Protein AF-A0A0T0MDJ0-F1 (afdb_monomer)

pLDDT: mean 85.37, std 17.69, range [29.95, 98.69]

Structure (mmCIF, N/CA/C/O backbone):
data_AF-A0A0T0MDJ0-F1
#
_entry.id   AF-A0A0T0MDJ0-F1
#
loop_
_atom_site.group_PDB
_atom_site.id
_atom_site.type_symbol
_atom_site.label_atom_id
_atom_site.label_alt_id
_atom_site.label_comp_id
_atom_site.label_asym_id
_atom_site.label_entity_id
_atom_site.label_seq_id
_atom_site.pdbx_PDB_ins_code
_atom_site.Cartn_x
_atom_site.Cartn_y
_atom_site.Cartn_z
_atom_site.occupancy
_atom_site.B_iso_or_equiv
_atom_site.auth_seq_id
_atom_site.auth_comp_id
_atom_site.auth_asym_id
_atom_site.auth_atom_id
_atom_site.pdbx_PDB_model_num
ATOM 1 N N . MET A 1 1 ? 3.698 -33.350 -19.350 1.00 35.22 1 MET A N 1
ATOM 2 C CA . MET A 1 1 ? 3.951 -33.107 -20.786 1.00 35.22 1 MET A CA 1
ATOM 3 C C . MET A 1 1 ? 4.142 -31.601 -20.923 1.00 35.22 1 MET A C 1
ATOM 5 O O . MET A 1 1 ? 3.161 -30.881 -20.835 1.00 35.22 1 MET A O 1
ATOM 9 N N . ARG A 1 2 ? 5.393 -31.116 -20.910 1.00 30.22 2 ARG A N 1
ATOM 10 C CA . ARG A 1 2 ? 5.702 -29.673 -20.907 1.00 30.22 2 ARG A CA 1
ATOM 11 C C . ARG A 1 2 ? 5.535 -29.145 -22.332 1.00 30.22 2 ARG A C 1
ATOM 13 O O . ARG A 1 2 ? 6.266 -29.575 -23.219 1.00 30.22 2 ARG A O 1
ATOM 20 N N . VAL A 1 3 ? 4.537 -28.294 -22.540 1.00 31.66 3 VAL A N 1
ATOM 21 C CA . VAL A 1 3 ? 4.346 -27.546 -23.786 1.00 31.66 3 VAL A CA 1
ATOM 22 C C . VAL A 1 3 ? 5.424 -26.461 -23.819 1.00 31.66 3 VAL A C 1
ATOM 24 O O . VAL A 1 3 ? 5.621 -25.766 -22.825 1.00 31.66 3 VAL A O 1
ATOM 27 N N . ALA A 1 4 ? 6.186 -26.389 -24.909 1.00 29.95 4 ALA A N 1
ATOM 28 C CA . ALA A 1 4 ? 7.188 -25.347 -25.108 1.00 29.95 4 ALA A CA 1
ATOM 29 C C . ALA A 1 4 ? 6.501 -23.971 -25.213 1.00 29.95 4 ALA A C 1
ATOM 31 O O . ALA A 1 4 ? 5.403 -23.907 -25.770 1.00 29.95 4 ALA A O 1
ATOM 32 N N . PRO A 1 5 ? 7.111 -22.886 -24.704 1.00 38.97 5 PRO A N 1
ATOM 33 C CA . PRO A 1 5 ? 6.543 -21.553 -24.841 1.00 38.97 5 PRO A CA 1
ATOM 34 C C . PRO A 1 5 ? 6.538 -21.168 -26.323 1.00 38.97 5 PRO A C 1
ATOM 36 O O . PRO A 1 5 ? 7.578 -21.150 -26.977 1.00 38.97 5 PRO A O 1
ATOM 39 N N . THR A 1 6 ? 5.348 -20.922 -26.860 1.00 38.75 6 THR A N 1
ATOM 40 C CA . THR A 1 6 ? 5.155 -20.293 -28.164 1.00 38.75 6 THR A CA 1
ATOM 41 C C . THR A 1 6 ? 5.465 -18.810 -28.029 1.00 38.75 6 THR A C 1
ATOM 43 O O . THR A 1 6 ? 4.901 -18.159 -27.149 1.00 38.75 6 THR A O 1
ATOM 46 N N . ASP A 1 7 ? 6.349 -18.296 -28.885 1.00 31.06 7 ASP A N 1
ATOM 47 C CA . ASP A 1 7 ? 6.595 -16.864 -29.047 1.00 31.06 7 ASP A CA 1
ATOM 48 C C . ASP A 1 7 ? 5.257 -16.149 -29.272 1.00 31.06 7 ASP A C 1
ATOM 50 O O . ASP A 1 7 ? 4.564 -16.383 -30.264 1.00 31.06 7 ASP A O 1
ATOM 54 N N . VAL A 1 8 ? 4.853 -15.332 -28.299 1.00 40.69 8 VAL A N 1
ATOM 55 C CA . VAL A 1 8 ? 3.670 -14.481 -28.412 1.00 40.69 8 VAL A CA 1
ATOM 56 C C . VAL A 1 8 ? 4.127 -13.193 -29.082 1.00 40.69 8 VAL A C 1
ATOM 58 O O . VAL A 1 8 ? 4.757 -12.345 -28.447 1.00 40.69 8 VAL A O 1
ATOM 61 N N . ASP A 1 9 ? 3.824 -13.065 -30.372 1.00 36.75 9 ASP A N 1
ATOM 62 C CA . ASP A 1 9 ? 3.899 -11.799 -31.096 1.00 36.75 9 ASP A CA 1
ATOM 63 C C . ASP A 1 9 ? 2.944 -10.802 -30.424 1.00 36.75 9 ASP A C 1
ATOM 65 O O . ASP A 1 9 ? 1.720 -10.915 -30.520 1.00 36.75 9 ASP A O 1
ATOM 69 N N . ALA A 1 10 ? 3.500 -9.826 -29.706 1.00 42.09 10 ALA A N 1
ATOM 70 C CA . ALA A 1 10 ? 2.725 -8.697 -29.213 1.00 42.09 10 ALA A CA 1
ATOM 71 C C . ALA A 1 10 ? 2.175 -7.907 -30.422 1.00 42.09 10 ALA A C 1
ATOM 73 O O . ALA A 1 10 ? 2.946 -7.602 -31.338 1.00 42.09 10 ALA A O 1
ATOM 74 N N . PRO A 1 11 ? 0.874 -7.562 -30.465 1.00 39.44 11 PRO A N 1
ATOM 75 C CA . PRO A 1 11 ? 0.317 -6.788 -31.566 1.00 39.44 11 PRO A CA 1
ATOM 76 C C . PRO A 1 11 ? 0.983 -5.410 -31.626 1.00 39.44 11 PRO A C 1
ATOM 78 O O . PRO A 1 11 ? 0.909 -4.616 -30.690 1.00 39.44 11 PRO A O 1
ATOM 81 N N . GLY A 1 12 ? 1.664 -5.161 -32.745 1.00 35.03 12 GLY A N 1
ATOM 82 C CA . GLY A 1 12 ? 2.399 -3.935 -33.007 1.00 35.03 12 GLY A CA 1
ATOM 83 C C . GLY A 1 12 ? 1.483 -2.719 -33.098 1.00 35.03 12 GLY A C 1
ATOM 84 O O . GLY A 1 12 ? 0.617 -2.632 -33.968 1.00 35.03 12 GLY A O 1
ATOM 85 N N . ILE A 1 13 ? 1.744 -1.749 -32.231 1.00 48.12 13 ILE A N 1
ATOM 86 C CA . ILE A 1 13 ? 1.494 -0.339 -32.506 1.00 48.12 13 ILE A CA 1
ATOM 87 C C . ILE A 1 13 ? 2.813 0.196 -33.093 1.00 48.12 13 ILE A C 1
ATOM 89 O O . ILE A 1 13 ? 3.882 -0.154 -32.603 1.00 48.12 13 ILE A O 1
ATOM 93 N N . ILE A 1 14 ? 2.724 1.049 -34.120 1.00 42.50 14 ILE A N 1
ATOM 94 C CA . ILE A 1 14 ? 3.793 1.836 -34.781 1.00 42.50 14 ILE A CA 1
ATOM 95 C C . ILE A 1 14 ? 4.231 1.326 -36.172 1.00 42.50 14 ILE A C 1
ATOM 97 O O . ILE A 1 14 ? 4.622 0.182 -36.393 1.00 42.50 14 ILE A O 1
ATOM 101 N N . GLY A 1 15 ? 4.130 2.252 -37.134 1.00 40.50 15 GLY A N 1
ATOM 102 C CA . GLY A 1 15 ? 4.397 2.081 -38.556 1.00 40.50 15 GLY A CA 1
ATOM 103 C C . GLY A 1 15 ? 5.878 1.990 -38.929 1.00 40.50 15 GLY A C 1
ATOM 104 O O . GLY A 1 15 ? 6.766 2.533 -38.278 1.00 40.50 15 GLY A O 1
ATOM 105 N N . SER A 1 16 ? 6.111 1.294 -40.040 1.00 40.31 16 SER A N 1
ATOM 106 C CA . SER A 1 16 ? 7.419 1.006 -40.620 1.00 40.31 16 SER A CA 1
ATOM 107 C C . SER A 1 16 ? 8.023 2.228 -41.325 1.00 40.31 16 SER A C 1
ATOM 109 O O . SER A 1 16 ? 7.450 2.745 -42.283 1.00 40.31 16 SER A O 1
ATOM 111 N N . MET A 1 17 ? 9.221 2.640 -40.900 1.00 41.81 17 MET A N 1
ATOM 112 C CA . MET A 1 17 ? 10.141 3.446 -41.705 1.00 41.81 17 MET A CA 1
ATOM 113 C C . MET A 1 17 ? 11.509 2.763 -41.750 1.00 41.81 17 MET A C 1
ATOM 115 O O . MET A 1 17 ? 12.235 2.708 -40.763 1.00 41.81 17 MET A O 1
ATOM 119 N N . THR A 1 18 ? 11.860 2.219 -42.915 1.00 46.31 18 THR A N 1
ATOM 120 C CA . THR A 1 18 ? 13.164 1.610 -43.194 1.00 46.31 18 THR A CA 1
ATOM 121 C C . THR A 1 18 ? 14.125 2.646 -43.775 1.00 46.31 18 THR A C 1
ATOM 123 O O . THR A 1 18 ? 13.993 3.032 -44.937 1.00 46.31 18 THR A O 1
ATOM 126 N N . GLY A 1 19 ? 15.120 3.051 -42.989 1.00 43.59 19 GLY A N 1
ATOM 127 C CA . GLY A 1 19 ? 16.292 3.804 -43.436 1.00 43.59 19 GLY A CA 1
ATOM 128 C C . GLY A 1 19 ? 17.495 3.433 -42.572 1.00 43.59 19 GLY A C 1
ATOM 129 O O . GLY A 1 19 ? 17.616 3.906 -41.450 1.00 43.59 19 GLY A O 1
ATOM 130 N N . ALA A 1 20 ? 18.351 2.539 -43.071 1.00 47.66 20 ALA A N 1
ATOM 131 C CA . ALA A 1 20 ? 19.518 2.039 -42.351 1.00 47.66 20 ALA A CA 1
ATOM 132 C C . ALA A 1 20 ? 20.696 3.021 -42.462 1.00 47.66 20 ALA A C 1
ATOM 134 O O . ALA A 1 20 ? 21.397 3.061 -43.473 1.00 47.66 20 ALA A O 1
ATOM 135 N N . ALA A 1 21 ? 20.923 3.777 -41.392 1.00 44.56 21 ALA A N 1
ATOM 136 C CA . ALA A 1 21 ? 22.254 4.195 -40.984 1.00 44.56 21 ALA A CA 1
ATOM 137 C C . ALA A 1 21 ? 22.573 3.417 -39.702 1.00 44.56 21 ALA A C 1
ATOM 139 O O . ALA A 1 21 ? 21.742 3.377 -38.798 1.00 44.56 21 ALA A O 1
ATOM 140 N N . GLU A 1 22 ? 23.744 2.779 -39.632 1.00 49.12 22 GLU A N 1
ATOM 141 C CA . GLU A 1 22 ? 24.284 2.187 -38.402 1.00 49.12 22 GLU A CA 1
ATOM 142 C C . GLU A 1 22 ? 24.638 3.319 -37.423 1.00 49.12 22 GLU A C 1
ATOM 144 O O . GLU A 1 22 ? 25.806 3.617 -37.172 1.00 49.12 22 GLU A O 1
ATOM 149 N N . SER A 1 23 ? 23.627 4.011 -36.894 1.00 52.31 23 SER A N 1
ATOM 150 C CA . SER A 1 23 ? 23.801 4.751 -35.657 1.00 52.31 23 SER A CA 1
ATOM 151 C C . SER A 1 23 ? 24.030 3.708 -34.572 1.00 52.31 23 SER A C 1
ATOM 153 O O . SER A 1 23 ? 23.318 2.706 -34.472 1.00 52.31 23 SER A O 1
ATOM 155 N N . SER A 1 24 ? 25.078 3.895 -33.777 1.00 53.84 24 SER A N 1
ATOM 156 C CA . SER A 1 24 ? 25.234 3.173 -32.525 1.00 53.84 24 SER A CA 1
ATOM 157 C C . SER A 1 24 ? 24.057 3.561 -31.636 1.00 53.84 24 SER A C 1
ATOM 159 O O . SER A 1 24 ? 24.161 4.526 -30.889 1.00 53.84 24 SER A O 1
ATOM 161 N N . SER A 1 25 ? 22.919 2.882 -31.782 1.00 56.84 25 SER A N 1
ATOM 162 C CA . SER A 1 25 ? 21.702 3.206 -31.050 1.00 56.84 25 SER A CA 1
ATOM 163 C C . SER A 1 25 ? 21.998 3.032 -29.564 1.00 56.84 25 SER A C 1
ATOM 165 O O . SER A 1 25 ? 22.145 1.907 -29.070 1.00 56.84 25 SER A O 1
ATOM 167 N N . THR A 1 26 ? 22.175 4.147 -28.876 1.00 69.25 26 THR A N 1
ATOM 168 C CA . THR A 1 26 ? 22.188 4.215 -27.426 1.00 69.25 26 THR A CA 1
ATOM 169 C C . THR A 1 26 ? 20.777 3.903 -26.953 1.00 69.25 26 THR A C 1
ATOM 171 O O . THR A 1 26 ? 19.783 4.395 -27.481 1.00 69.25 26 THR A O 1
ATOM 174 N N . GLY A 1 27 ? 20.675 2.946 -26.042 1.00 70.69 27 GLY A N 1
ATOM 175 C CA . GLY A 1 27 ? 19.390 2.420 -25.620 1.00 70.69 27 GLY A CA 1
ATOM 176 C C . GLY A 1 27 ? 19.528 1.144 -24.808 1.00 70.69 27 GLY A C 1
ATOM 177 O O . GLY A 1 27 ? 20.577 0.490 -24.783 1.00 70.69 27 GLY A O 1
ATOM 178 N N . TRP A 1 28 ? 18.443 0.793 -24.138 1.00 72.94 28 TRP A N 1
ATOM 179 C CA . TRP A 1 28 ? 18.325 -0.364 -23.268 1.00 72.94 28 TRP A CA 1
ATOM 180 C C . TRP A 1 28 ? 18.140 -1.631 -24.100 1.00 72.94 28 TRP A C 1
ATOM 182 O O . TRP A 1 28 ? 17.219 -1.737 -24.910 1.00 72.94 28 TRP A O 1
ATOM 192 N N . ARG A 1 29 ? 19.028 -2.613 -23.928 1.00 74.38 29 ARG A N 1
ATOM 193 C CA . ARG A 1 29 ? 18.971 -3.867 -24.689 1.00 74.38 29 ARG A CA 1
ATOM 194 C C . ARG A 1 29 ? 18.039 -4.879 -24.028 1.00 74.38 29 ARG A C 1
ATOM 196 O O . ARG A 1 29 ? 18.276 -5.282 -22.894 1.00 74.38 29 ARG A O 1
ATOM 203 N N . ARG A 1 30 ? 17.063 -5.377 -24.791 1.00 73.62 30 ARG A N 1
ATOM 204 C CA . ARG A 1 30 ? 16.242 -6.557 -24.484 1.00 73.62 30 ARG A CA 1
ATOM 205 C C . ARG A 1 30 ? 16.504 -7.628 -25.539 1.00 73.62 30 ARG A C 1
ATOM 207 O O . ARG A 1 30 ? 15.923 -7.602 -26.624 1.00 73.62 30 ARG A O 1
ATOM 214 N N . GLY A 1 31 ? 17.404 -8.562 -25.236 1.00 81.94 31 GLY A N 1
ATOM 215 C CA . GLY A 1 31 ? 17.872 -9.536 -26.223 1.00 81.94 31 GLY A CA 1
ATOM 216 C C . GLY A 1 31 ? 18.524 -8.830 -27.417 1.00 81.94 31 GLY A C 1
ATOM 217 O O . GLY A 1 31 ? 19.528 -8.136 -27.256 1.00 81.94 31 GLY A O 1
ATOM 218 N N . SER A 1 32 ? 17.947 -8.991 -28.609 1.00 83.75 32 SER A N 1
ATOM 219 C CA . SER A 1 32 ? 18.399 -8.325 -29.839 1.00 83.75 32 SER A CA 1
ATOM 220 C C . SER A 1 32 ? 17.807 -6.928 -30.060 1.00 83.75 32 SER A C 1
ATOM 222 O O . SER A 1 32 ? 18.291 -6.209 -30.931 1.00 83.75 32 SER A O 1
ATOM 224 N N . VAL A 1 33 ? 16.779 -6.533 -29.303 1.00 82.38 33 VAL A N 1
ATOM 225 C CA . VAL A 1 33 ? 16.082 -5.249 -29.471 1.00 82.38 33 VAL A CA 1
ATOM 226 C C . VAL A 1 33 ? 16.756 -4.179 -28.615 1.00 82.38 33 VAL A C 1
ATOM 228 O O . VAL A 1 33 ? 17.070 -4.424 -27.450 1.00 82.38 33 VAL A O 1
ATOM 231 N N . VAL A 1 34 ? 16.977 -2.994 -29.183 1.00 82.44 34 VAL A N 1
ATOM 232 C CA . VAL A 1 34 ? 17.440 -1.805 -28.456 1.00 82.44 34 VAL A CA 1
ATOM 233 C C . VAL A 1 34 ? 16.253 -0.865 -28.290 1.00 82.44 34 VAL A C 1
ATOM 235 O O . VAL A 1 34 ? 15.644 -0.474 -29.281 1.00 82.44 34 VAL A O 1
ATOM 238 N N . THR A 1 35 ? 15.928 -0.525 -27.048 1.00 81.88 35 THR A N 1
ATOM 239 C CA . THR A 1 35 ? 14.853 0.405 -26.700 1.00 81.88 35 THR A CA 1
ATOM 240 C C . THR A 1 35 ? 15.452 1.784 -26.440 1.00 81.88 35 THR A C 1
ATOM 242 O O . THR A 1 35 ? 16.376 1.877 -25.626 1.00 81.88 35 THR A O 1
ATOM 245 N N . PRO A 1 36 ? 14.974 2.843 -27.107 1.00 84.00 36 PRO A N 1
ATOM 246 C CA . PRO A 1 36 ? 15.367 4.216 -26.811 1.00 84.00 36 PRO A CA 1
ATOM 247 C C . PRO A 1 36 ? 15.208 4.568 -25.325 1.00 84.00 36 PRO A C 1
ATOM 249 O O . PRO A 1 36 ? 14.382 3.993 -24.616 1.00 84.00 36 PRO A O 1
ATOM 252 N N . ILE A 1 37 ? 16.032 5.486 -24.826 1.00 80.00 37 ILE A N 1
ATOM 253 C CA . ILE A 1 37 ? 16.059 5.816 -23.393 1.00 80.00 37 ILE A CA 1
ATOM 254 C C . ILE A 1 37 ? 14.810 6.591 -22.962 1.00 80.00 37 ILE A C 1
ATOM 256 O O . ILE A 1 37 ? 14.318 6.381 -21.857 1.00 80.00 37 ILE A O 1
ATOM 260 N N . ASP A 1 38 ? 14.261 7.414 -23.849 1.00 83.94 38 ASP A N 1
ATOM 261 C CA . ASP A 1 38 ? 12.975 8.097 -23.684 1.00 83.94 38 ASP A CA 1
ATOM 262 C C . ASP A 1 38 ? 11.778 7.129 -23.629 1.00 83.94 38 ASP A C 1
ATOM 264 O O . ASP A 1 38 ? 10.705 7.509 -23.177 1.00 83.94 38 ASP A O 1
ATOM 268 N N . GLN A 1 39 ? 11.967 5.860 -24.009 1.00 90.12 39 GLN A N 1
ATOM 269 C CA . GLN A 1 39 ? 10.969 4.788 -23.894 1.00 90.12 39 GLN A CA 1
ATOM 270 C C . GLN A 1 39 ? 11.208 3.874 -22.678 1.00 90.12 39 GLN A C 1
ATOM 272 O O . GLN A 1 39 ? 10.626 2.791 -22.585 1.00 90.12 39 GLN A O 1
ATOM 277 N N . LEU A 1 40 ? 12.073 4.266 -21.731 1.00 89.62 40 LEU A N 1
ATOM 278 C CA . LEU A 1 40 ? 12.392 3.442 -20.559 1.00 89.62 40 LEU A CA 1
ATOM 279 C C . LEU A 1 40 ? 11.157 3.149 -19.692 1.00 89.62 40 LEU A C 1
ATOM 281 O O . LEU A 1 40 ? 10.981 2.006 -19.273 1.00 89.62 40 LEU A O 1
ATOM 285 N N . ALA A 1 41 ? 10.303 4.143 -19.441 1.00 93.94 41 ALA A N 1
ATOM 286 C CA . ALA A 1 41 ? 9.093 3.956 -18.639 1.00 93.94 41 ALA A CA 1
ATOM 287 C C . ALA A 1 41 ? 8.140 2.935 -19.285 1.00 93.94 41 ALA A C 1
ATOM 289 O O . ALA A 1 41 ? 7.767 1.950 -18.649 1.00 93.94 41 ALA A O 1
ATOM 290 N N . GLU A 1 42 ? 7.840 3.096 -20.580 1.00 94.44 42 GLU A N 1
ATOM 291 C CA . GLU A 1 42 ? 7.008 2.162 -21.352 1.00 94.44 42 GLU A CA 1
ATOM 292 C C . GLU A 1 42 ? 7.603 0.745 -21.357 1.00 94.44 42 GLU A C 1
ATOM 294 O O . GLU A 1 42 ? 6.896 -0.249 -21.170 1.00 94.44 42 GLU A O 1
ATOM 299 N N . HIS A 1 43 ? 8.924 0.640 -21.506 1.00 92.75 43 HIS A N 1
ATOM 300 C CA . HIS A 1 43 ? 9.630 -0.632 -21.442 1.00 92.75 43 HIS A CA 1
ATOM 301 C C . HIS A 1 43 ? 9.466 -1.327 -20.088 1.00 92.75 43 HIS A C 1
ATOM 303 O O . HIS A 1 43 ? 9.109 -2.507 -20.042 1.00 92.75 43 HIS A O 1
ATOM 309 N N . LEU A 1 44 ? 9.732 -0.611 -18.992 1.00 95.12 44 LEU A N 1
ATOM 310 C CA . LEU A 1 44 ? 9.595 -1.132 -17.633 1.00 95.12 44 LEU A CA 1
ATOM 311 C C . LEU A 1 44 ? 8.149 -1.545 -17.354 1.00 95.12 44 LEU A C 1
ATOM 313 O O . LEU A 1 44 ? 7.923 -2.628 -16.814 1.00 95.12 44 LEU A O 1
ATOM 317 N N . LEU A 1 45 ? 7.176 -0.751 -17.803 1.00 97.38 45 LEU A N 1
ATOM 318 C CA . LEU A 1 45 ? 5.758 -1.067 -17.669 1.00 97.38 45 LEU A CA 1
ATOM 319 C C . LEU A 1 45 ? 5.388 -2.345 -18.436 1.00 97.38 45 LEU A C 1
ATOM 321 O O . LEU A 1 45 ? 4.707 -3.214 -17.890 1.00 97.38 45 LEU A O 1
ATOM 325 N N . ALA A 1 46 ? 5.882 -2.517 -19.665 1.00 95.94 46 ALA A N 1
ATOM 326 C CA . ALA A 1 46 ? 5.653 -3.725 -20.459 1.00 95.94 46 ALA A CA 1
ATOM 327 C C . ALA A 1 46 ? 6.270 -4.980 -19.811 1.00 95.94 46 ALA A C 1
ATOM 329 O O . ALA A 1 46 ? 5.663 -6.056 -19.829 1.00 95.94 46 ALA A O 1
ATOM 330 N N . VAL A 1 47 ? 7.460 -4.859 -19.213 1.00 96.44 47 VAL A N 1
ATOM 331 C CA . VAL A 1 47 ? 8.091 -5.948 -18.446 1.00 96.44 47 VAL A CA 1
ATOM 332 C C . VAL A 1 47 ? 7.289 -6.241 -17.175 1.00 96.44 47 VAL A C 1
ATOM 334 O O . VAL A 1 47 ? 6.981 -7.403 -16.903 1.00 96.44 47 VAL A O 1
ATOM 337 N N . GLY A 1 48 ? 6.875 -5.212 -16.435 1.00 98.06 48 GLY A N 1
ATOM 338 C CA . GLY A 1 48 ? 6.016 -5.346 -15.258 1.00 98.06 48 GLY A CA 1
ATOM 339 C C . GLY A 1 48 ? 4.699 -6.052 -15.576 1.00 98.06 48 GLY A C 1
ATOM 340 O O . GLY A 1 48 ? 4.331 -7.000 -14.889 1.00 98.06 48 GLY A O 1
ATOM 341 N N . SER A 1 49 ? 4.054 -5.676 -16.681 1.00 98.44 49 SER A N 1
ATOM 342 C CA . SER A 1 49 ? 2.850 -6.314 -17.222 1.00 98.44 49 SER A CA 1
ATOM 343 C C . SER A 1 49 ? 3.053 -7.808 -17.492 1.00 98.44 49 SER A C 1
ATOM 345 O O . SER A 1 49 ? 2.251 -8.636 -17.055 1.00 98.44 49 SER A O 1
ATOM 347 N N . HIS A 1 50 ? 4.164 -8.189 -18.129 1.00 97.88 50 HIS A N 1
ATOM 348 C CA . HIS A 1 50 ? 4.504 -9.596 -18.344 1.00 97.88 50 HIS A CA 1
ATOM 349 C C . HIS A 1 50 ? 4.618 -10.379 -17.025 1.00 97.88 50 HIS A C 1
ATOM 351 O O . HIS A 1 50 ? 4.011 -11.444 -16.886 1.00 97.88 50 HIS A O 1
ATOM 357 N N . HIS A 1 51 ? 5.357 -9.849 -16.046 1.00 98.69 51 HIS A N 1
ATOM 358 C CA . HIS A 1 51 ? 5.504 -10.488 -14.739 1.00 98.69 51 HIS A CA 1
ATOM 359 C C . HIS A 1 51 ? 4.166 -10.591 -13.994 1.00 98.69 51 HIS A C 1
ATOM 361 O O . HIS A 1 51 ? 3.846 -11.652 -13.458 1.00 98.69 51 HIS A O 1
ATOM 367 N N . ALA A 1 52 ? 3.363 -9.527 -14.012 1.00 98.62 52 ALA A N 1
ATOM 368 C CA . ALA A 1 52 ? 2.090 -9.467 -13.308 1.00 98.62 52 ALA A CA 1
ATOM 369 C C . ALA A 1 52 ? 1.104 -10.520 -13.834 1.00 98.62 52 ALA A C 1
ATOM 371 O O . ALA A 1 52 ? 0.485 -11.236 -13.047 1.00 98.62 52 ALA A O 1
ATOM 372 N N . ARG A 1 53 ? 1.006 -10.673 -15.162 1.00 98.62 53 ARG A N 1
ATOM 373 C CA . ARG A 1 53 ? 0.140 -11.682 -15.793 1.00 98.62 53 ARG A CA 1
ATOM 374 C C . ARG A 1 53 ? 0.551 -13.109 -15.443 1.00 98.62 53 ARG A C 1
ATOM 376 O O . ARG A 1 53 ? -0.309 -13.927 -15.137 1.00 98.62 53 ARG A O 1
ATOM 383 N N . ILE A 1 54 ? 1.854 -13.403 -15.436 1.00 98.62 54 ILE A N 1
ATOM 384 C CA . ILE A 1 54 ? 2.352 -14.722 -15.014 1.00 98.62 54 ILE A CA 1
ATOM 385 C C . ILE A 1 54 ? 1.970 -14.994 -13.558 1.00 98.62 54 ILE A C 1
ATOM 387 O O . ILE A 1 54 ? 1.424 -16.053 -13.263 1.00 98.62 54 ILE A O 1
ATOM 391 N N . ALA A 1 55 ? 2.196 -14.030 -12.662 1.00 98.50 55 ALA A N 1
ATOM 392 C CA . ALA A 1 55 ? 1.849 -14.180 -11.254 1.00 98.50 55 ALA A CA 1
ATOM 393 C C . ALA A 1 55 ? 0.345 -14.437 -11.046 1.00 98.50 55 ALA A C 1
ATOM 395 O O . ALA A 1 55 ? -0.015 -15.328 -10.281 1.00 98.50 55 ALA A O 1
ATOM 396 N N . VAL A 1 56 ? -0.527 -13.705 -11.750 1.00 98.38 56 VAL A N 1
ATOM 397 C CA . VAL A 1 56 ? -1.989 -13.895 -11.698 1.00 98.38 56 VAL A CA 1
ATOM 398 C C . VAL A 1 56 ? -2.394 -15.290 -12.172 1.00 98.38 56 VAL A C 1
ATOM 400 O O . VAL A 1 56 ? -3.091 -16.000 -11.445 1.00 98.38 56 VAL A O 1
ATOM 403 N N . ARG A 1 57 ? -1.915 -15.702 -13.348 1.00 98.12 57 ARG A N 1
ATOM 404 C CA . ARG A 1 57 ? -2.242 -16.997 -13.955 1.00 98.12 57 ARG A CA 1
ATOM 405 C C . ARG A 1 57 ? -1.797 -18.177 -13.089 1.00 98.12 57 ARG A C 1
ATOM 407 O O . ARG A 1 57 ? -2.530 -19.153 -12.929 1.00 98.12 57 ARG A O 1
ATOM 414 N N . ASP A 1 58 ? -0.595 -18.084 -12.524 1.00 98.19 58 ASP A N 1
ATOM 415 C CA . ASP A 1 58 ? 0.091 -19.230 -11.928 1.00 98.19 58 ASP A CA 1
ATOM 416 C C . ASP A 1 58 ? -0.123 -19.339 -10.401 1.00 98.19 58 ASP A C 1
ATOM 418 O O . ASP A 1 58 ? 0.081 -20.409 -9.825 1.00 98.19 58 ASP A O 1
ATOM 422 N N . ALA A 1 59 ? -0.636 -18.295 -9.734 1.00 96.69 59 ALA A N 1
ATOM 423 C CA . ALA A 1 59 ? -0.865 -18.289 -8.281 1.00 96.69 59 ALA A CA 1
ATOM 424 C C . ALA A 1 59 ? -1.849 -19.358 -7.776 1.00 96.69 59 ALA A C 1
ATOM 426 O O . ALA A 1 59 ? -1.753 -19.798 -6.630 1.00 96.69 59 ALA A O 1
ATOM 427 N N . GLY A 1 60 ? -2.808 -19.772 -8.609 1.00 94.44 60 GLY A N 1
ATOM 428 C CA . GLY A 1 60 ? -3.797 -20.801 -8.270 1.00 94.44 60 GLY A CA 1
ATOM 429 C C . GLY A 1 60 ? -3.352 -22.235 -8.569 1.00 94.44 60 GLY A C 1
ATOM 430 O O . GLY A 1 60 ? -4.075 -23.181 -8.246 1.00 94.44 60 GLY A O 1
ATOM 431 N N . VAL A 1 61 ? -2.195 -22.423 -9.207 1.00 96.56 61 VAL A N 1
ATOM 432 C CA . VAL A 1 61 ? -1.719 -23.744 -9.632 1.00 96.56 61 VAL A CA 1
ATOM 433 C C . VAL A 1 61 ? -1.229 -24.525 -8.413 1.00 96.56 61 VAL A C 1
ATOM 435 O O . VAL A 1 61 ? -0.483 -24.008 -7.593 1.00 96.56 61 VAL A O 1
ATOM 438 N N . GLY A 1 62 ? -1.636 -25.790 -8.276 1.00 95.75 62 GLY A N 1
ATOM 439 C CA . GLY A 1 62 ? -1.291 -26.638 -7.122 1.00 95.75 62 GLY A CA 1
ATOM 440 C C . GLY A 1 62 ? 0.144 -27.189 -7.103 1.00 95.75 62 GLY A C 1
ATOM 441 O O . GLY A 1 62 ? 0.437 -28.072 -6.301 1.00 95.75 62 GLY A O 1
ATOM 442 N N . ASP A 1 63 ? 1.017 -26.727 -7.999 1.00 97.62 63 ASP A N 1
ATOM 443 C CA . ASP A 1 63 ? 2.421 -27.140 -8.086 1.00 97.62 63 ASP A CA 1
ATOM 444 C C . ASP A 1 63 ? 3.305 -26.130 -7.343 1.00 97.62 63 ASP A C 1
ATOM 446 O O . ASP A 1 63 ? 3.316 -24.945 -7.670 1.00 97.62 63 ASP A O 1
ATOM 450 N N . GLY A 1 64 ? 4.056 -26.600 -6.344 1.00 96.94 64 GLY A N 1
ATOM 451 C CA . GLY A 1 64 ? 4.852 -25.725 -5.481 1.00 96.94 64 GLY A CA 1
ATOM 452 C C . GLY A 1 64 ? 5.977 -24.972 -6.201 1.00 96.94 64 GLY A C 1
ATOM 453 O O . GLY A 1 64 ? 6.290 -23.855 -5.804 1.00 96.94 64 GLY A O 1
ATOM 454 N N . LEU A 1 65 ? 6.569 -25.527 -7.267 1.00 98.19 65 LEU A N 1
ATOM 455 C CA . LEU A 1 65 ? 7.599 -24.814 -8.038 1.00 98.19 65 LEU A CA 1
ATOM 456 C C . LEU A 1 65 ? 6.974 -23.696 -8.873 1.00 98.19 65 LEU A C 1
ATOM 458 O O . LEU A 1 65 ? 7.511 -22.596 -8.920 1.00 98.19 65 LEU A O 1
ATOM 462 N N . VAL A 1 66 ? 5.805 -23.957 -9.462 1.00 98.19 66 VAL A N 1
ATOM 463 C CA . VAL A 1 66 ? 5.038 -22.935 -10.189 1.00 98.19 66 VAL A CA 1
ATOM 464 C C . VAL A 1 66 ? 4.613 -21.802 -9.247 1.00 98.19 66 VAL A C 1
ATOM 466 O O . VAL A 1 66 ? 4.689 -20.635 -9.615 1.00 98.19 66 VAL A O 1
ATOM 469 N N . GLN A 1 67 ? 4.235 -22.121 -8.007 1.00 98.06 67 GLN A N 1
ATOM 470 C CA . GLN A 1 67 ? 3.914 -21.115 -6.989 1.00 98.06 67 GLN A CA 1
ATOM 471 C C . GLN A 1 67 ? 5.137 -20.297 -6.548 1.00 98.06 67 GLN A C 1
ATOM 473 O O . GLN A 1 67 ? 5.008 -19.099 -6.295 1.00 98.06 67 GLN A O 1
ATOM 478 N N . LEU A 1 68 ? 6.320 -20.917 -6.459 1.00 98.31 68 LEU A N 1
ATOM 479 C CA . LEU A 1 68 ? 7.567 -20.196 -6.185 1.00 98.31 68 LEU A CA 1
ATOM 480 C C . LEU A 1 68 ? 7.878 -19.205 -7.305 1.00 98.31 68 LEU A C 1
ATOM 482 O O . LEU A 1 68 ? 8.145 -18.036 -7.026 1.00 98.31 68 LEU A O 1
ATOM 486 N N . ASP A 1 69 ? 7.778 -19.644 -8.559 1.00 98.50 69 ASP A N 1
ATOM 487 C CA . ASP A 1 69 ? 7.965 -18.770 -9.716 1.00 98.50 69 ASP A CA 1
ATOM 488 C C . ASP A 1 69 ? 6.933 -17.629 -9.697 1.00 98.50 69 ASP A C 1
ATOM 490 O O . ASP A 1 69 ? 7.301 -16.461 -9.828 1.00 98.50 69 ASP A O 1
ATOM 494 N N . ALA A 1 70 ? 5.657 -17.926 -9.430 1.00 98.44 70 ALA A N 1
ATOM 495 C CA . ALA A 1 70 ? 4.603 -16.918 -9.320 1.00 98.44 70 ALA A CA 1
ATOM 496 C C . ALA A 1 70 ? 4.895 -15.864 -8.233 1.00 98.44 70 ALA A C 1
ATOM 498 O O . ALA A 1 70 ? 4.684 -14.676 -8.472 1.00 98.44 70 ALA A O 1
ATOM 499 N N . ALA A 1 71 ? 5.430 -16.260 -7.073 1.00 98.56 71 ALA A N 1
ATOM 500 C CA . ALA A 1 71 ? 5.853 -15.330 -6.020 1.00 98.56 71 ALA A CA 1
ATOM 501 C C . ALA A 1 71 ? 6.985 -14.394 -6.483 1.00 98.56 71 ALA A C 1
ATOM 503 O O . ALA A 1 71 ? 6.959 -13.191 -6.213 1.00 98.56 71 ALA A O 1
ATOM 504 N N . ILE A 1 72 ? 7.965 -14.929 -7.217 1.00 98.69 72 ILE A N 1
ATOM 505 C CA . ILE A 1 72 ? 9.071 -14.148 -7.790 1.00 98.69 72 ILE A CA 1
ATOM 506 C C . ILE A 1 72 ? 8.537 -13.164 -8.833 1.00 98.69 72 ILE A C 1
ATOM 508 O O . ILE A 1 72 ? 8.891 -11.982 -8.808 1.00 98.69 72 ILE A O 1
ATOM 512 N N . HIS A 1 73 ? 7.659 -13.637 -9.720 1.00 98.62 73 HIS A N 1
ATOM 513 C CA . HIS A 1 73 ? 6.988 -12.809 -10.713 1.00 98.62 73 HIS A CA 1
ATOM 514 C C . HIS A 1 73 ? 6.150 -11.707 -10.053 1.00 98.62 73 HIS A C 1
ATOM 516 O O . HIS A 1 73 ? 6.198 -10.572 -10.519 1.00 98.62 73 HIS A O 1
ATOM 522 N N . ALA A 1 74 ? 5.470 -11.983 -8.938 1.00 98.69 74 ALA A N 1
ATOM 523 C CA . ALA A 1 74 ? 4.674 -10.980 -8.240 1.00 98.69 74 ALA A CA 1
ATOM 524 C C . ALA A 1 74 ? 5.531 -9.819 -7.708 1.00 98.69 74 ALA A C 1
ATOM 526 O O . ALA A 1 74 ? 5.232 -8.653 -7.965 1.00 98.69 74 ALA A O 1
ATOM 527 N N . GLY A 1 75 ? 6.641 -10.121 -7.025 1.00 98.56 75 GLY A N 1
ATOM 528 C CA . GLY A 1 75 ? 7.566 -9.079 -6.563 1.00 98.56 75 GLY A CA 1
ATOM 529 C C . GLY A 1 75 ? 8.264 -8.346 -7.714 1.00 98.56 75 GLY A C 1
ATOM 530 O O . GLY A 1 75 ? 8.427 -7.130 -7.655 1.00 98.56 75 GLY A O 1
ATOM 531 N N . GLY A 1 76 ? 8.624 -9.060 -8.787 1.00 98.56 76 GLY A N 1
ATOM 532 C CA . GLY A 1 76 ? 9.193 -8.455 -9.994 1.00 98.56 76 GLY A CA 1
ATOM 533 C C . GLY A 1 76 ? 8.228 -7.489 -10.687 1.00 98.56 76 GLY A C 1
ATOM 534 O O . GLY A 1 76 ? 8.650 -6.434 -11.149 1.00 98.56 76 GLY A O 1
ATOM 535 N N . ALA A 1 77 ? 6.932 -7.802 -10.712 1.00 98.62 77 ALA A N 1
ATOM 536 C CA . ALA A 1 77 ? 5.910 -6.918 -11.261 1.00 98.62 77 ALA A CA 1
ATOM 537 C C . ALA A 1 77 ? 5.814 -5.597 -10.485 1.00 98.62 77 ALA A C 1
ATOM 539 O O . ALA A 1 77 ? 5.871 -4.539 -11.107 1.00 98.62 77 ALA A O 1
ATOM 540 N N . ILE A 1 78 ? 5.736 -5.655 -9.147 1.00 98.50 78 ILE A N 1
ATOM 541 C CA . ILE A 1 78 ? 5.748 -4.464 -8.276 1.00 98.50 78 ILE A CA 1
ATOM 542 C C . ILE A 1 78 ? 6.974 -3.601 -8.565 1.00 98.50 78 ILE A C 1
ATOM 544 O O . ILE A 1 78 ? 6.839 -2.409 -8.822 1.00 98.50 78 ILE A O 1
ATOM 548 N N . GLU A 1 79 ? 8.160 -4.213 -8.559 1.00 98.44 79 GLU A N 1
ATOM 549 C CA . GLU A 1 79 ? 9.418 -3.499 -8.766 1.00 98.44 79 GLU A CA 1
ATOM 550 C C . GLU A 1 79 ? 9.456 -2.799 -10.132 1.00 98.44 79 GLU A C 1
ATOM 552 O O . GLU A 1 79 ? 9.818 -1.627 -10.218 1.00 98.44 79 GLU A O 1
ATOM 557 N N . MET A 1 80 ? 9.069 -3.494 -11.204 1.00 98.19 80 MET A N 1
ATOM 558 C CA . MET A 1 80 ? 9.111 -2.936 -12.558 1.00 98.19 80 MET A CA 1
ATOM 559 C C . MET A 1 80 ? 8.065 -1.842 -12.774 1.00 98.19 80 MET A C 1
ATOM 561 O O . MET A 1 80 ? 8.396 -0.818 -13.365 1.00 98.19 80 MET A O 1
ATOM 565 N N . VAL A 1 81 ? 6.835 -2.016 -12.278 1.00 98.44 81 VAL A N 1
ATOM 566 C CA . VAL A 1 81 ? 5.776 -0.999 -12.403 1.00 98.44 81 VAL A CA 1
ATOM 567 C C . VAL A 1 81 ? 6.103 0.238 -11.564 1.00 98.44 81 VAL A C 1
ATOM 569 O O . VAL A 1 81 ? 5.973 1.352 -12.062 1.00 98.44 81 VAL A O 1
ATOM 572 N N . ALA A 1 82 ? 6.606 0.072 -10.336 1.00 98.25 82 ALA A N 1
ATOM 573 C CA . ALA A 1 82 ? 7.021 1.209 -9.516 1.00 98.25 82 ALA A CA 1
ATOM 574 C C . ALA A 1 82 ? 8.166 1.997 -10.177 1.00 98.25 82 ALA A C 1
ATOM 576 O O . ALA A 1 82 ? 8.124 3.222 -10.267 1.00 98.25 82 ALA A O 1
ATOM 577 N N . LYS A 1 83 ? 9.166 1.295 -10.729 1.00 97.62 83 LYS A N 1
ATOM 578 C CA . LYS A 1 83 ? 10.254 1.932 -11.488 1.00 97.62 83 LYS A CA 1
ATOM 579 C C . LYS A 1 83 ? 9.770 2.582 -12.784 1.00 97.62 83 LYS A C 1
ATOM 581 O O . LYS A 1 83 ? 10.328 3.603 -13.173 1.00 97.62 83 LYS A O 1
ATOM 586 N N . ALA A 1 84 ? 8.760 2.022 -13.449 1.00 97.38 84 ALA A N 1
ATOM 587 C CA . ALA A 1 84 ? 8.147 2.649 -14.616 1.00 97.38 84 ALA A CA 1
ATOM 588 C C . ALA A 1 84 ? 7.531 4.004 -14.247 1.00 97.38 84 ALA A C 1
ATOM 590 O O . ALA A 1 84 ? 7.813 4.989 -14.922 1.00 97.38 84 ALA A O 1
ATOM 591 N N . ALA A 1 85 ? 6.792 4.066 -13.135 1.00 97.44 85 ALA A N 1
ATOM 592 C CA . ALA A 1 85 ? 6.185 5.307 -12.663 1.00 97.44 85 ALA A CA 1
ATOM 593 C C . ALA A 1 85 ? 7.216 6.375 -12.284 1.00 97.44 85 ALA A C 1
ATOM 595 O O . ALA A 1 85 ? 7.086 7.538 -12.659 1.00 97.44 85 ALA A O 1
ATOM 596 N N . ILE A 1 86 ? 8.301 5.969 -11.622 1.00 96.62 86 ILE A N 1
ATOM 597 C CA . ILE A 1 86 ? 9.419 6.870 -11.318 1.00 96.62 86 ILE A CA 1
ATOM 598 C C . ILE A 1 86 ? 10.103 7.348 -12.601 1.00 96.62 86 ILE A C 1
ATOM 600 O O . ILE A 1 86 ? 10.407 8.529 -12.718 1.00 96.62 86 ILE A O 1
ATOM 604 N N . ALA A 1 87 ? 10.338 6.459 -13.569 1.00 94.38 87 ALA A N 1
ATOM 605 C CA . ALA A 1 87 ? 10.972 6.821 -14.835 1.00 94.38 87 ALA A CA 1
ATOM 606 C C . ALA A 1 87 ? 10.114 7.748 -15.698 1.00 94.38 87 ALA A C 1
ATOM 608 O O . ALA A 1 87 ? 10.667 8.541 -16.453 1.00 94.38 87 ALA A O 1
ATOM 609 N N . GLU A 1 88 ? 8.789 7.645 -15.614 1.00 95.56 88 GLU A N 1
ATOM 610 C CA . GLU A 1 88 ? 7.883 8.574 -16.287 1.00 95.56 88 GLU A CA 1
ATOM 611 C C . GLU A 1 88 ? 7.981 9.985 -15.696 1.00 95.56 88 GLU A C 1
ATOM 613 O O . GLU A 1 88 ? 7.924 10.964 -16.436 1.00 95.56 88 GLU A O 1
ATOM 618 N N . PHE A 1 89 ? 8.190 10.087 -14.379 1.00 94.81 89 PHE A N 1
ATOM 619 C CA . PHE A 1 89 ? 8.428 11.361 -13.706 1.00 94.81 89 PHE A CA 1
ATOM 620 C C . PHE A 1 89 ? 9.845 11.906 -13.966 1.00 94.81 89 PHE A C 1
ATOM 622 O O . PHE A 1 89 ? 9.997 13.017 -14.471 1.00 94.81 89 PHE A O 1
ATOM 629 N N . GLU A 1 90 ? 10.886 11.136 -13.631 1.00 92.88 90 GLU A N 1
ATOM 630 C CA . GLU A 1 90 ? 12.301 11.464 -13.852 1.00 92.88 90 GLU A CA 1
ATOM 631 C C . GLU A 1 90 ? 13.179 10.185 -13.813 1.00 92.88 90 GLU A C 1
ATOM 633 O O . GLU A 1 90 ? 13.441 9.640 -12.734 1.00 92.88 90 GLU A O 1
ATOM 638 N N . PRO A 1 91 ? 13.709 9.702 -14.959 1.00 88.88 91 PRO A N 1
ATOM 639 C CA . PRO A 1 91 ? 14.546 8.499 -15.031 1.00 88.88 91 PRO A CA 1
ATOM 640 C C . PRO A 1 91 ? 15.793 8.508 -14.141 1.00 88.88 91 PRO A C 1
ATOM 642 O O . PRO A 1 91 ? 16.247 7.437 -13.725 1.00 88.88 91 PRO A O 1
ATOM 645 N N . LEU A 1 92 ? 16.369 9.677 -13.837 1.00 86.38 92 LEU A N 1
ATOM 646 C CA . LEU A 1 92 ? 17.533 9.776 -12.947 1.00 86.38 92 LEU A CA 1
ATOM 647 C C . LEU A 1 92 ? 17.237 9.281 -11.532 1.00 86.38 92 LEU A C 1
ATOM 649 O O . LEU A 1 92 ? 18.146 8.771 -10.875 1.00 86.38 92 LEU A O 1
ATOM 653 N N . LEU A 1 93 ? 15.988 9.363 -11.074 1.00 89.81 93 LEU A N 1
ATOM 654 C CA . LEU A 1 93 ? 15.593 8.892 -9.746 1.00 89.81 93 LEU A CA 1
ATOM 655 C C . LEU A 1 93 ? 15.696 7.368 -9.595 1.00 89.81 93 LEU A C 1
ATOM 657 O O . LEU A 1 93 ? 15.739 6.859 -8.479 1.00 89.81 93 LEU A O 1
ATOM 661 N N . LEU A 1 94 ? 15.811 6.627 -10.703 1.00 90.75 94 LEU A N 1
ATOM 662 C CA . LEU A 1 94 ? 16.072 5.191 -10.653 1.00 90.75 94 LEU A CA 1
ATOM 663 C C . LEU A 1 94 ? 17.487 4.845 -10.200 1.00 90.75 94 LEU A C 1
ATOM 665 O O . LEU A 1 94 ? 17.738 3.683 -9.885 1.00 90.75 94 LEU A O 1
ATOM 669 N N . SER A 1 95 ? 18.418 5.796 -10.196 1.00 88.81 95 SER A N 1
ATOM 670 C CA . SER A 1 95 ? 19.799 5.551 -9.785 1.00 88.81 95 SER A CA 1
ATOM 671 C C . SER A 1 95 ?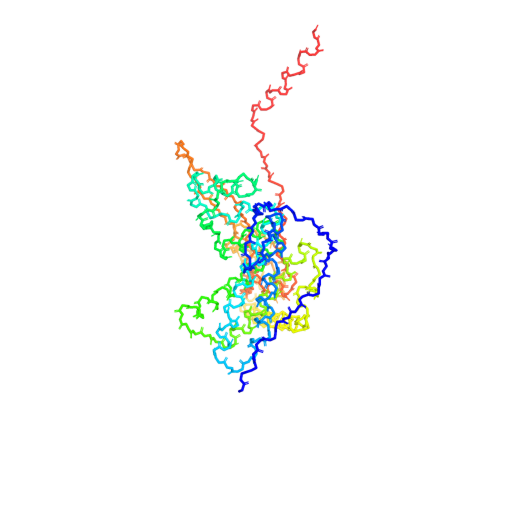 19.923 5.436 -8.260 1.00 88.81 95 SER A C 1
ATOM 673 O O . SER A 1 95 ? 19.342 6.210 -7.506 1.00 88.81 95 SER A O 1
ATOM 675 N N . SER A 1 96 ? 20.659 4.432 -7.771 1.00 84.56 96 SER A N 1
ATOM 676 C CA . SER A 1 96 ? 20.787 4.199 -6.323 1.00 84.56 96 SER A CA 1
ATOM 677 C C . SER A 1 96 ? 21.686 5.245 -5.659 1.00 84.56 96 SER A C 1
ATOM 679 O O . SER A 1 96 ? 22.837 5.352 -6.062 1.00 84.56 96 SER A O 1
ATOM 681 N N . GLY A 1 97 ? 21.230 5.913 -4.592 1.00 61.66 97 GLY A N 1
ATOM 682 C CA . GLY A 1 97 ? 21.867 7.072 -3.933 1.00 61.66 97 GLY A CA 1
ATOM 683 C C . GLY A 1 97 ? 23.329 6.962 -3.460 1.00 61.66 97 GLY A C 1
ATOM 684 O O . GLY A 1 97 ? 23.925 7.975 -3.111 1.00 61.66 97 GLY A O 1
ATOM 685 N N . SER A 1 98 ? 23.987 5.797 -3.530 1.00 62.75 98 SER A N 1
ATOM 686 C CA . SER A 1 98 ? 25.444 5.681 -3.316 1.00 62.75 98 SER A CA 1
ATOM 687 C C . SER A 1 98 ? 26.285 6.220 -4.486 1.00 62.75 98 SER A C 1
ATOM 689 O O . SER A 1 98 ? 27.435 5.809 -4.661 1.00 62.75 98 SER A O 1
ATOM 691 N N . ILE A 1 99 ? 25.701 7.092 -5.308 1.00 54.69 99 ILE A N 1
ATOM 692 C CA . ILE A 1 99 ? 26.235 7.540 -6.585 1.00 54.69 99 ILE A CA 1
ATOM 693 C C . ILE A 1 99 ? 27.507 8.336 -6.323 1.00 54.69 99 ILE A C 1
ATOM 695 O O . ILE A 1 99 ? 27.490 9.527 -6.005 1.00 54.69 99 ILE A O 1
ATOM 699 N N . ASN A 1 100 ? 28.658 7.693 -6.492 1.00 66.38 100 ASN A N 1
ATOM 700 C CA . ASN A 1 100 ? 29.874 8.460 -6.704 1.00 66.38 100 ASN A CA 1
ATOM 701 C C . ASN A 1 100 ? 29.665 9.328 -7.960 1.00 66.38 100 ASN A C 1
ATOM 703 O O . ASN A 1 100 ? 28.975 8.923 -8.890 1.00 66.38 100 ASN A O 1
ATOM 707 N N . LYS A 1 101 ? 30.268 10.521 -8.026 1.00 70.88 101 LYS A N 1
ATOM 708 C CA . LYS A 1 101 ? 30.081 11.457 -9.157 1.00 70.88 101 LYS A CA 1
ATOM 709 C C . LYS A 1 101 ? 30.258 10.804 -10.543 1.00 70.88 101 LYS A C 1
ATOM 711 O O . LYS A 1 101 ? 29.687 11.292 -11.509 1.00 70.88 101 LYS A O 1
ATOM 716 N N . GLY A 1 102 ? 31.030 9.715 -10.636 1.00 70.81 102 GLY A N 1
ATOM 717 C CA . GLY A 1 102 ? 31.198 8.924 -11.855 1.00 70.81 102 GLY A CA 1
ATOM 718 C C . GLY A 1 102 ? 29.926 8.199 -12.297 1.00 70.81 102 GLY A C 1
ATOM 719 O O . GLY A 1 102 ? 29.572 8.294 -13.461 1.00 70.81 102 GLY A O 1
ATOM 720 N N . GLU A 1 103 ? 29.203 7.550 -11.387 1.00 67.00 103 GLU A N 1
ATOM 721 C CA . GLU A 1 103 ? 27.932 6.876 -11.691 1.00 67.00 103 GLU A CA 1
ATOM 722 C C . GLU A 1 103 ? 26.833 7.868 -12.105 1.00 67.00 103 GLU A C 1
ATOM 724 O O . GLU A 1 103 ? 26.054 7.570 -13.007 1.00 67.00 103 GLU A O 1
ATOM 729 N N . LEU A 1 104 ? 26.811 9.074 -11.521 1.00 72.38 104 L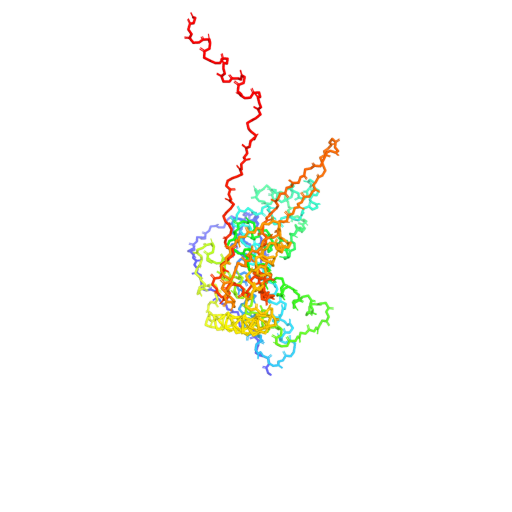EU A N 1
ATOM 730 C CA . LEU A 1 104 ? 25.869 10.130 -11.919 1.00 72.38 104 LEU A CA 1
ATOM 731 C C . LEU A 1 104 ? 26.194 10.625 -13.327 1.00 72.38 104 LEU A C 1
ATOM 733 O O . LEU A 1 104 ? 25.301 10.817 -14.146 1.00 72.38 104 LEU A O 1
ATOM 737 N N . LEU A 1 105 ? 27.482 10.835 -13.608 1.00 72.00 105 LEU A N 1
ATOM 738 C CA . LEU A 1 105 ? 27.949 11.211 -14.937 1.00 72.00 105 LEU A CA 1
ATOM 739 C C . LEU A 1 105 ? 27.652 10.113 -15.960 1.00 72.00 105 LEU A C 1
ATOM 741 O O . LEU A 1 105 ? 27.226 10.447 -17.058 1.00 72.00 105 LEU A O 1
ATOM 745 N N . ASP A 1 106 ? 27.815 8.838 -15.604 1.00 70.69 106 ASP A N 1
ATOM 746 C CA . ASP A 1 106 ? 27.466 7.702 -16.461 1.00 70.69 106 ASP A CA 1
ATOM 747 C C . ASP A 1 106 ? 25.947 7.658 -16.727 1.00 70.69 106 ASP A C 1
ATOM 749 O O . ASP A 1 106 ? 25.538 7.477 -17.875 1.00 70.69 106 ASP A O 1
ATOM 753 N N . ALA A 1 107 ? 25.109 7.894 -15.707 1.00 71.06 107 ALA A N 1
ATOM 754 C CA . ALA A 1 107 ? 23.651 7.987 -15.847 1.00 71.06 107 ALA A CA 1
ATOM 755 C C . ALA A 1 107 ? 23.239 9.151 -16.763 1.00 71.06 107 ALA A C 1
ATOM 757 O O . ALA A 1 107 ? 22.477 8.969 -17.714 1.00 71.06 107 ALA A O 1
ATOM 758 N N . LEU A 1 108 ? 23.790 10.343 -16.518 1.00 75.00 108 LEU A N 1
ATOM 759 C CA . LEU A 1 108 ? 23.547 11.541 -17.322 1.00 75.00 108 LEU A CA 1
ATOM 760 C C . LEU A 1 108 ? 24.042 11.378 -18.759 1.00 75.00 108 LEU A C 1
ATOM 762 O O . LEU A 1 108 ? 23.389 11.850 -19.687 1.00 75.00 108 LEU A O 1
ATOM 766 N N . ALA A 1 109 ? 25.191 10.733 -18.954 1.00 73.00 109 ALA A N 1
ATOM 767 C CA . ALA A 1 109 ? 25.748 10.477 -20.273 1.00 73.00 109 ALA A CA 1
ATOM 768 C C . ALA A 1 109 ? 24.895 9.484 -21.059 1.00 73.00 109 ALA A C 1
ATOM 770 O O . ALA A 1 109 ? 24.653 9.721 -22.242 1.00 73.00 109 ALA A O 1
ATOM 771 N N . ALA A 1 110 ? 24.399 8.431 -20.394 1.00 68.56 110 ALA A N 1
ATOM 772 C CA . ALA A 1 110 ? 23.438 7.511 -20.983 1.00 68.56 110 ALA A CA 1
ATOM 773 C C . ALA A 1 110 ? 22.189 8.280 -21.429 1.00 68.56 110 ALA A C 1
ATOM 775 O O . ALA A 1 110 ? 21.873 8.268 -22.612 1.00 68.56 110 ALA A O 1
ATOM 776 N N . LEU A 1 111 ? 21.552 9.035 -20.530 1.00 70.56 111 LEU A N 1
ATOM 777 C CA . LEU A 1 111 ? 20.331 9.795 -20.826 1.00 70.56 111 LEU A CA 1
ATOM 778 C C . LEU A 1 111 ? 20.487 10.828 -21.945 1.00 70.56 111 LEU A C 1
ATOM 780 O O . LEU A 1 111 ? 19.538 11.078 -22.682 1.00 70.56 111 LEU A O 1
ATOM 784 N N . LYS A 1 112 ? 21.668 11.437 -22.077 1.00 74.38 112 LYS A N 1
ATOM 785 C CA . LYS A 1 112 ? 21.927 12.508 -23.051 1.00 74.38 112 LYS A CA 1
ATOM 786 C C . LYS A 1 112 ? 22.554 12.029 -24.362 1.00 74.38 112 LYS A C 1
ATOM 788 O O . LYS A 1 112 ? 23.004 12.874 -25.133 1.00 74.38 112 LYS A O 1
ATOM 793 N N . ASP A 1 113 ? 22.622 10.715 -24.599 1.00 66.44 113 ASP A N 1
ATOM 794 C CA . ASP A 1 113 ? 23.274 10.119 -25.779 1.00 66.44 113 ASP A CA 1
ATOM 795 C C . ASP A 1 113 ? 24.701 10.662 -26.012 1.00 66.44 113 ASP A C 1
ATOM 797 O O . ASP A 1 113 ? 25.207 10.813 -27.127 1.00 66.44 113 ASP A O 1
ATOM 801 N N . VAL A 1 114 ? 25.390 11.015 -24.927 1.00 62.72 114 VAL A N 1
ATOM 802 C CA . VAL A 1 114 ? 26.782 11.437 -25.017 1.00 62.72 114 VAL A CA 1
ATOM 803 C C . VAL A 1 114 ? 27.544 10.130 -25.068 1.00 62.72 114 VAL A C 1
ATOM 805 O O . VAL A 1 114 ? 27.576 9.460 -24.046 1.00 62.72 114 VAL A O 1
ATOM 808 N N . GLY A 1 115 ? 28.091 9.757 -26.235 1.00 56.19 115 GLY A N 1
ATOM 809 C CA . GLY A 1 115 ? 28.694 8.456 -26.608 1.00 56.19 115 GLY A CA 1
ATOM 810 C C . GLY A 1 115 ? 29.787 7.839 -25.708 1.00 56.19 115 GLY A C 1
ATOM 811 O O . GLY A 1 115 ? 30.626 7.062 -26.166 1.00 56.19 115 GLY A O 1
ATOM 812 N N . ILE A 1 116 ? 29.797 8.161 -24.421 1.00 55.22 116 ILE A N 1
ATOM 813 C CA . ILE A 1 116 ? 30.323 7.372 -23.325 1.00 55.22 116 ILE A CA 1
ATOM 814 C C . ILE A 1 116 ? 29.648 6.006 -23.395 1.00 55.22 116 ILE A C 1
ATOM 816 O O . ILE A 1 116 ? 28.445 5.845 -23.202 1.00 55.22 116 ILE A O 1
ATOM 820 N N . ARG A 1 117 ? 30.455 4.989 -23.694 1.00 55.16 117 ARG A N 1
ATOM 821 C CA . ARG A 1 117 ? 30.030 3.603 -23.560 1.00 55.16 117 ARG A CA 1
ATOM 822 C C . ARG A 1 117 ? 29.610 3.404 -22.105 1.00 55.16 117 ARG A C 1
ATOM 824 O O . ARG A 1 117 ? 30.486 3.298 -21.244 1.00 55.16 117 ARG A O 1
ATOM 831 N N . ALA A 1 118 ? 28.305 3.325 -21.850 1.00 53.53 118 ALA A N 1
ATOM 832 C CA . ALA A 1 118 ? 27.737 2.819 -20.606 1.00 53.53 118 ALA A CA 1
ATOM 833 C C . ALA A 1 118 ? 28.173 1.350 -20.442 1.00 53.53 118 ALA A C 1
ATOM 835 O O .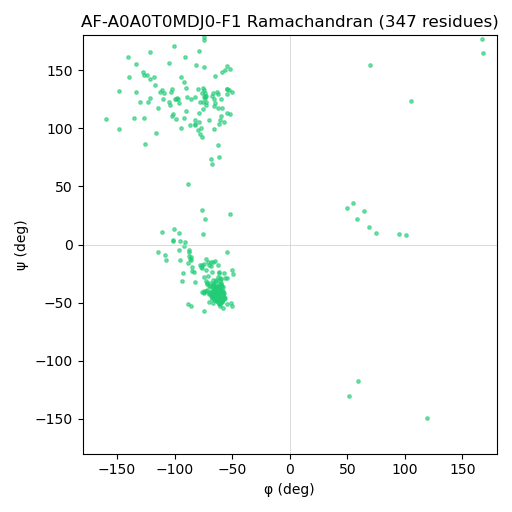 ALA A 1 118 ? 27.462 0.404 -20.758 1.00 53.53 118 ALA A O 1
ATOM 836 N N . THR A 1 119 ? 29.440 1.161 -20.077 1.00 48.22 119 THR A N 1
ATOM 837 C CA . THR A 1 119 ? 30.091 -0.137 -19.859 1.00 48.22 119 THR A CA 1
ATOM 838 C C . THR A 1 119 ? 29.864 -0.639 -18.446 1.00 48.22 119 THR A C 1
ATOM 840 O O . THR A 1 119 ? 30.182 -1.787 -18.146 1.00 48.22 119 THR A O 1
ATOM 843 N N . ARG A 1 120 ? 29.327 0.214 -17.572 1.00 60.09 120 ARG A N 1
ATOM 844 C CA . ARG A 1 120 ? 29.021 -0.119 -16.190 1.00 60.09 120 ARG A CA 1
ATOM 845 C C . ARG A 1 120 ? 27.526 -0.334 -16.051 1.00 60.09 120 ARG A C 1
ATOM 847 O O . ARG A 1 120 ? 26.730 0.465 -16.532 1.00 60.09 120 ARG A O 1
ATOM 854 N N . MET A 1 121 ? 27.169 -1.444 -15.410 1.00 64.81 121 MET A N 1
ATOM 855 C CA . MET A 1 121 ? 25.799 -1.697 -14.985 1.00 64.81 121 MET A CA 1
ATOM 856 C C . MET A 1 121 ? 25.397 -0.573 -14.030 1.00 64.81 121 MET A C 1
ATOM 858 O O . MET A 1 121 ? 25.943 -0.487 -12.931 1.00 64.81 121 MET A O 1
ATOM 862 N N . LEU A 1 122 ? 24.486 0.298 -14.467 1.00 74.62 122 LEU A N 1
ATOM 863 C CA . LEU A 1 122 ? 23.838 1.268 -13.592 1.00 74.62 122 LEU A CA 1
ATOM 864 C C . LEU A 1 122 ? 23.123 0.492 -12.489 1.00 74.62 122 LEU A C 1
ATOM 866 O O . LEU A 1 122 ? 22.238 -0.321 -12.764 1.00 74.62 122 LEU A O 1
ATOM 870 N N . ARG A 1 123 ? 23.543 0.709 -11.243 1.00 85.50 123 ARG A N 1
ATOM 871 C CA . ARG A 1 123 ? 22.821 0.179 -10.095 1.00 85.50 123 ARG A CA 1
ATOM 872 C C . ARG A 1 123 ? 21.546 0.998 -9.934 1.00 85.50 123 ARG A C 1
ATOM 874 O O . ARG A 1 123 ? 21.598 2.220 -9.801 1.00 85.50 123 ARG A O 1
ATOM 881 N N . THR A 1 124 ? 20.413 0.311 -9.966 1.00 90.38 124 THR A N 1
ATOM 882 C CA . THR A 1 124 ? 19.118 0.939 -9.725 1.00 90.38 124 THR A CA 1
ATOM 883 C C . THR A 1 124 ? 18.751 0.879 -8.250 1.00 90.38 124 THR A C 1
ATOM 885 O O . THR A 1 124 ? 19.271 0.028 -7.529 1.00 90.38 124 THR A O 1
ATOM 888 N N . ILE A 1 125 ? 17.811 1.717 -7.826 1.00 93.50 125 ILE A N 1
ATOM 889 C CA . ILE A 1 125 ? 17.121 1.584 -6.539 1.00 93.50 125 ILE A CA 1
ATOM 890 C C . ILE A 1 125 ? 16.476 0.196 -6.376 1.00 93.50 125 ILE A C 1
ATOM 892 O O . ILE A 1 125 ? 16.139 -0.471 -7.363 1.00 93.50 125 ILE A O 1
ATOM 896 N N . ASP A 1 126 ? 16.308 -0.233 -5.128 1.00 95.50 126 ASP A N 1
ATOM 897 C CA . ASP A 1 126 ? 15.639 -1.488 -4.780 1.00 95.50 126 ASP A CA 1
ATOM 898 C C . ASP A 1 126 ? 14.109 -1.352 -4.843 1.00 95.50 126 ASP A C 1
ATOM 900 O O . ASP A 1 126 ? 13.565 -0.250 -4.917 1.00 95.50 126 ASP A O 1
ATOM 904 N N . ALA A 1 127 ? 13.399 -2.483 -4.811 1.00 96.38 127 ALA A N 1
ATOM 905 C CA . ALA A 1 127 ? 11.942 -2.513 -4.936 1.00 96.38 127 ALA A CA 1
ATOM 906 C C . ALA A 1 127 ? 11.211 -1.741 -3.825 1.00 96.38 127 ALA A C 1
ATOM 908 O O . ALA A 1 127 ? 10.257 -1.036 -4.128 1.00 96.38 127 ALA A O 1
ATOM 909 N N . SER A 1 128 ? 11.656 -1.842 -2.567 1.00 95.88 128 SER A N 1
ATOM 910 C CA . SER A 1 128 ? 11.044 -1.101 -1.453 1.00 95.88 128 SER A CA 1
ATOM 911 C C . SER A 1 128 ? 11.204 0.407 -1.637 1.00 95.88 128 SER A C 1
ATOM 913 O O . SER A 1 128 ? 10.219 1.128 -1.619 1.00 95.88 128 SER A O 1
ATOM 915 N N . VAL A 1 129 ? 12.419 0.857 -1.967 1.00 94.56 129 VAL A N 1
ATOM 916 C CA . VAL A 1 129 ? 12.710 2.272 -2.250 1.00 94.56 129 VAL A CA 1
ATOM 917 C C . VAL A 1 129 ? 11.865 2.789 -3.416 1.00 94.56 129 VAL A C 1
ATOM 919 O O . VAL A 1 129 ? 11.374 3.913 -3.372 1.00 94.56 129 VAL A O 1
ATOM 922 N N . ALA A 1 130 ? 11.669 1.974 -4.459 1.00 96.56 130 ALA A N 1
ATOM 923 C CA . ALA A 1 130 ? 10.803 2.340 -5.574 1.00 96.56 130 ALA A CA 1
ATOM 924 C C . ALA A 1 130 ? 9.331 2.477 -5.143 1.00 96.56 130 ALA A C 1
ATOM 926 O O . ALA A 1 130 ? 8.663 3.420 -5.556 1.00 96.56 130 ALA A O 1
ATOM 927 N N . VAL A 1 131 ? 8.827 1.571 -4.299 1.00 96.31 131 VAL A N 1
ATOM 928 C CA . VAL A 1 131 ? 7.456 1.645 -3.771 1.00 96.31 131 VAL A CA 1
ATOM 929 C C . VAL A 1 131 ? 7.249 2.914 -2.945 1.00 96.31 131 VAL A C 1
ATOM 931 O O . VAL A 1 131 ? 6.276 3.633 -3.184 1.00 96.31 131 VAL A O 1
ATOM 934 N N . ASP A 1 132 ? 8.179 3.214 -2.040 1.00 92.25 132 ASP A N 1
ATOM 935 C CA . ASP A 1 132 ? 8.118 4.391 -1.170 1.00 92.25 132 ASP A CA 1
ATOM 936 C C . ASP A 1 132 ? 8.166 5.682 -2.003 1.00 92.25 132 ASP A C 1
ATOM 938 O O . ASP A 1 132 ? 7.355 6.592 -1.830 1.00 92.25 132 ASP A O 1
ATOM 942 N N . MET A 1 133 ? 9.061 5.737 -2.995 1.00 93.44 133 MET A N 1
ATOM 943 C CA . MET A 1 133 ? 9.184 6.881 -3.898 1.00 93.44 133 MET A CA 1
ATOM 944 C C . MET A 1 133 ? 7.924 7.102 -4.744 1.00 93.44 133 MET A C 1
ATOM 946 O O . MET A 1 133 ? 7.520 8.248 -4.936 1.00 93.44 133 MET A O 1
ATOM 950 N N . VAL A 1 134 ? 7.258 6.037 -5.203 1.00 95.44 134 VAL A N 1
ATOM 951 C CA . VAL A 1 134 ? 5.955 6.160 -5.876 1.00 95.44 134 VAL A CA 1
ATOM 952 C C . VAL A 1 134 ? 4.904 6.756 -4.945 1.00 95.44 134 VAL A C 1
ATOM 954 O O . VAL A 1 134 ? 4.134 7.594 -5.399 1.00 95.44 134 VAL A O 1
ATOM 957 N N . GLY A 1 135 ? 4.883 6.394 -3.659 1.00 91.94 135 GLY A N 1
ATOM 958 C CA . GLY A 1 135 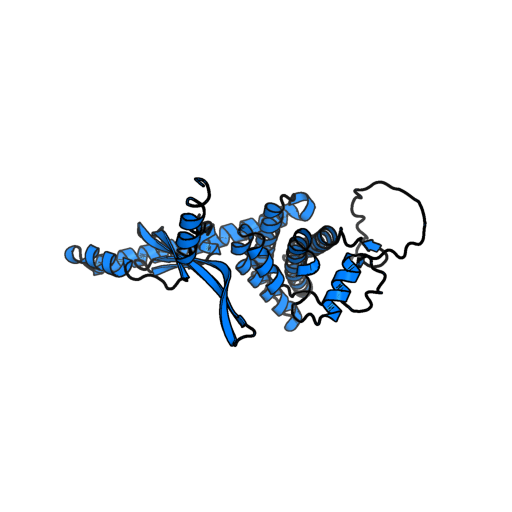? 3.988 7.018 -2.677 1.00 91.94 135 GLY A CA 1
ATOM 959 C C . GLY A 1 135 ? 4.219 8.526 -2.534 1.00 91.94 135 GLY A C 1
ATOM 960 O O . GLY A 1 135 ? 3.262 9.283 -2.392 1.00 91.94 135 GLY A O 1
ATOM 961 N N . ARG A 1 136 ? 5.473 8.980 -2.659 1.00 89.62 136 ARG A N 1
ATOM 962 C CA . ARG A 1 136 ? 5.832 10.409 -2.632 1.00 89.62 136 ARG A CA 1
ATOM 963 C C . ARG A 1 136 ? 5.447 11.146 -3.923 1.00 89.62 136 ARG A C 1
ATOM 965 O O . ARG A 1 136 ? 4.978 12.278 -3.857 1.00 89.62 136 ARG A O 1
ATOM 972 N N . ILE A 1 137 ? 5.631 10.519 -5.090 1.00 92.62 137 ILE A N 1
ATOM 973 C CA . ILE A 1 137 ? 5.285 11.104 -6.404 1.00 92.62 137 ILE A CA 1
ATOM 974 C C . ILE A 1 137 ? 3.762 11.105 -6.621 1.00 92.62 137 ILE A C 1
ATOM 976 O O . ILE A 1 137 ? 3.193 12.077 -7.117 1.00 92.62 137 ILE A O 1
ATOM 980 N N . HIS A 1 138 ? 3.098 10.020 -6.228 1.00 92.50 138 HIS A N 1
ATOM 981 C CA . HIS A 1 138 ? 1.667 9.790 -6.369 1.00 92.50 138 HIS A CA 1
ATOM 982 C C . HIS A 1 138 ? 1.062 9.434 -5.000 1.00 92.50 138 HIS A C 1
ATOM 984 O O . HIS A 1 138 ? 0.901 8.251 -4.691 1.00 92.50 138 HIS A O 1
ATOM 990 N N . PRO A 1 139 ? 0.664 10.429 -4.182 1.00 88.62 139 PRO A N 1
ATOM 991 C CA . PRO A 1 139 ? 0.134 10.194 -2.833 1.00 88.62 139 PRO A CA 1
ATOM 992 C C . PRO A 1 139 ? -1.058 9.230 -2.760 1.00 88.62 139 PRO A C 1
ATOM 994 O O . PRO A 1 139 ? -1.210 8.506 -1.779 1.00 88.62 139 PRO A O 1
ATOM 997 N N . SER A 1 140 ? -1.876 9.137 -3.816 1.00 87.94 140 SER A N 1
ATOM 998 C CA . SER A 1 140 ? -2.964 8.148 -3.908 1.00 87.94 140 SER A CA 1
ATOM 999 C C . SER A 1 140 ? -2.472 6.692 -3.879 1.00 87.94 140 SER A C 1
ATOM 1001 O O . SER A 1 140 ? -3.213 5.796 -3.474 1.00 87.94 140 SER A O 1
ATOM 1003 N N . CYS A 1 141 ? -1.221 6.444 -4.274 1.00 92.25 141 CYS A N 1
ATOM 1004 C CA . CYS A 1 141 ? -0.585 5.129 -4.245 1.00 92.25 141 CYS A CA 1
ATOM 1005 C C . CYS A 1 141 ? 0.032 4.794 -2.880 1.00 92.25 141 CYS A C 1
ATOM 1007 O O . CYS A 1 141 ? 0.245 3.612 -2.601 1.00 92.25 141 CYS A O 1
ATOM 1009 N N . ALA A 1 142 ? 0.295 5.790 -2.022 1.00 89.06 142 ALA A N 1
ATOM 1010 C CA . ALA A 1 142 ? 0.954 5.590 -0.727 1.00 89.06 142 ALA A CA 1
ATOM 1011 C C . ALA A 1 142 ? 0.185 4.598 0.156 1.00 89.06 142 ALA A C 1
ATOM 1013 O O . ALA A 1 142 ? 0.773 3.729 0.794 1.00 89.06 142 ALA A O 1
ATOM 1014 N N . VAL A 1 143 ? -1.150 4.617 0.099 1.00 87.69 143 VAL A N 1
ATOM 1015 C CA . VAL A 1 143 ? -1.958 3.704 0.919 1.00 87.69 143 VAL A CA 1
ATOM 1016 C C . VAL A 1 143 ? -1.825 2.235 0.497 1.00 87.69 143 VAL A C 1
ATOM 1018 O O . VAL A 1 143 ? -2.105 1.327 1.276 1.00 87.69 143 VAL A O 1
ATOM 1021 N N . GLN A 1 144 ? -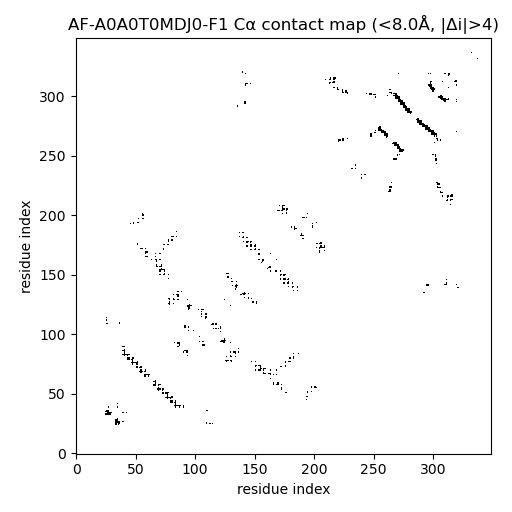1.341 1.974 -0.719 1.00 92.00 144 GLN A N 1
ATOM 1022 C CA . GLN A 1 144 ? -1.046 0.622 -1.193 1.00 92.00 144 GLN A CA 1
ATOM 1023 C C . GLN A 1 144 ? 0.412 0.196 -0.919 1.00 92.00 144 GLN A C 1
ATOM 1025 O O . GLN A 1 144 ? 0.764 -0.948 -1.213 1.00 92.00 144 GLN A O 1
ATOM 1030 N N . ALA A 1 145 ? 1.263 1.046 -0.328 1.00 90.88 145 ALA A N 1
ATOM 1031 C CA . ALA A 1 145 ? 2.672 0.727 -0.062 1.00 90.88 145 ALA A CA 1
ATOM 1032 C C . ALA A 1 145 ? 2.827 -0.472 0.887 1.00 90.88 145 ALA A C 1
ATOM 1034 O O . ALA A 1 145 ? 3.582 -1.409 0.612 1.00 90.88 145 ALA A O 1
ATOM 1035 N N . LYS A 1 146 ? 2.019 -0.531 1.954 1.00 90.25 146 LYS A N 1
ATOM 1036 C CA . LYS A 1 146 ? 1.980 -1.687 2.866 1.00 90.25 146 LYS A CA 1
ATOM 1037 C C . LYS A 1 146 ? 1.572 -2.973 2.143 1.00 90.25 146 LYS A C 1
ATOM 1039 O O . LYS A 1 146 ? 2.136 -4.039 2.397 1.00 90.25 146 LYS A O 1
ATOM 1044 N N . ALA A 1 147 ? 0.605 -2.877 1.230 1.00 91.12 147 ALA A N 1
ATOM 1045 C CA . ALA A 1 147 ? 0.164 -4.002 0.416 1.00 91.12 147 ALA A CA 1
ATOM 1046 C C . ALA A 1 147 ? 1.296 -4.487 -0.507 1.00 91.12 147 ALA A C 1
ATOM 1048 O O . ALA A 1 147 ? 1.536 -5.690 -0.579 1.00 91.12 147 ALA A O 1
ATOM 1049 N N . ALA A 1 148 ? 2.040 -3.575 -1.137 1.00 96.12 148 ALA A N 1
ATOM 1050 C CA . ALA A 1 148 ? 3.223 -3.901 -1.932 1.00 96.12 148 ALA A CA 1
ATOM 1051 C C . ALA A 1 148 ? 4.338 -4.548 -1.090 1.00 96.12 148 ALA A C 1
ATOM 1053 O O . ALA A 1 148 ? 4.924 -5.542 -1.520 1.00 96.12 148 ALA A O 1
ATOM 1054 N N . SER A 1 149 ? 4.575 -4.068 0.133 1.00 95.19 149 SER A N 1
ATOM 1055 C CA . SER A 1 149 ? 5.561 -4.650 1.054 1.00 95.19 149 SER A CA 1
ATOM 1056 C C . SER A 1 149 ? 5.260 -6.126 1.372 1.00 95.19 149 SER A C 1
ATOM 1058 O O . SER A 1 149 ? 6.144 -6.976 1.273 1.00 95.19 149 SER A O 1
ATOM 1060 N N . GLN A 1 150 ? 3.983 -6.484 1.581 1.00 95.75 150 GLN A N 1
ATOM 1061 C CA . GLN A 1 150 ? 3.560 -7.889 1.742 1.00 95.75 150 GLN A CA 1
ATOM 1062 C C . GLN A 1 150 ? 3.912 -8.762 0.522 1.00 95.75 150 GLN A C 1
ATOM 1064 O O . GLN A 1 150 ? 4.244 -9.939 0.672 1.00 95.75 150 GLN A O 1
ATOM 1069 N N . VAL A 1 151 ? 3.841 -8.208 -0.693 1.00 98.25 151 VAL A N 1
ATOM 1070 C CA . VAL A 1 151 ? 4.243 -8.917 -1.921 1.00 98.25 151 VAL A CA 1
ATOM 1071 C C . VAL A 1 151 ? 5.750 -9.156 -1.936 1.00 98.25 151 VAL A C 1
ATOM 1073 O O . VAL A 1 151 ? 6.196 -10.257 -2.269 1.00 98.25 151 VAL A O 1
ATOM 1076 N N . LEU A 1 152 ? 6.533 -8.146 -1.551 1.00 98.38 152 LEU A N 1
ATOM 1077 C CA . LEU A 1 152 ? 7.989 -8.243 -1.481 1.00 98.38 152 LEU A CA 1
ATOM 1078 C C . LEU A 1 152 ? 8.441 -9.261 -0.427 1.00 98.38 152 LEU A C 1
ATOM 1080 O O . LEU A 1 152 ? 9.368 -10.020 -0.702 1.00 98.38 152 LEU A O 1
ATOM 1084 N N . ASP A 1 153 ? 7.754 -9.367 0.711 1.00 98.25 153 ASP A N 1
ATOM 1085 C CA . ASP A 1 153 ? 8.022 -10.397 1.724 1.00 98.25 153 ASP A CA 1
ATOM 1086 C C . ASP A 1 153 ? 7.818 -11.816 1.177 1.00 98.25 153 ASP A C 1
ATOM 1088 O O . ASP A 1 153 ? 8.675 -12.689 1.351 1.00 98.25 153 ASP A O 1
ATOM 1092 N N . VAL A 1 154 ? 6.712 -12.051 0.461 1.00 98.44 154 VAL A N 1
ATOM 1093 C CA . VAL A 1 154 ? 6.432 -13.351 -0.174 1.00 98.44 154 VAL A CA 1
ATOM 1094 C C . VAL A 1 154 ? 7.470 -13.668 -1.255 1.00 98.44 154 VAL A C 1
ATOM 1096 O O . VAL A 1 154 ? 7.965 -14.796 -1.321 1.00 98.44 154 VAL A O 1
ATOM 1099 N N . ARG A 1 155 ? 7.866 -12.676 -2.060 1.00 98.44 155 ARG A N 1
ATOM 1100 C CA . ARG A 1 155 ? 8.952 -12.814 -3.042 1.00 98.44 155 ARG A CA 1
ATOM 1101 C C . ARG A 1 155 ? 10.283 -13.140 -2.363 1.00 98.44 155 ARG A C 1
ATOM 1103 O O . ARG A 1 155 ? 10.984 -14.041 -2.814 1.00 98.44 155 ARG A O 1
ATOM 1110 N N . ASN A 1 156 ? 10.629 -12.456 -1.277 1.00 98.12 156 ASN A N 1
ATOM 1111 C CA . ASN A 1 156 ? 11.873 -12.682 -0.543 1.00 98.12 156 ASN A CA 1
ATOM 1112 C C . ASN A 1 156 ? 11.914 -14.088 0.071 1.00 98.12 156 ASN A C 1
ATOM 1114 O O . ASN A 1 156 ? 12.940 -14.761 -0.028 1.00 98.12 156 ASN A O 1
ATOM 1118 N N . ALA A 1 157 ? 10.804 -14.572 0.636 1.00 98.19 157 ALA A N 1
ATOM 1119 C CA . ALA A 1 157 ? 10.696 -15.954 1.105 1.00 98.19 157 ALA A CA 1
ATOM 1120 C C . ALA A 1 157 ? 10.917 -16.962 -0.040 1.00 98.19 157 ALA A C 1
ATOM 1122 O O . ALA A 1 157 ? 11.720 -17.887 0.102 1.00 98.19 157 ALA A O 1
ATOM 1123 N N . ALA A 1 158 ? 10.296 -16.742 -1.202 1.00 98.19 158 ALA A N 1
ATOM 1124 C CA . ALA A 1 158 ? 10.470 -17.614 -2.361 1.00 98.19 158 ALA A CA 1
ATOM 1125 C C . ALA A 1 158 ? 11.920 -17.624 -2.875 1.00 98.19 158 ALA A C 1
ATOM 1127 O O . ALA A 1 158 ? 12.496 -18.695 -3.062 1.00 98.19 158 ALA A O 1
ATOM 1128 N N . VAL A 1 159 ? 12.539 -16.452 -3.049 1.00 98.25 159 VAL A N 1
ATOM 1129 C CA . VAL A 1 159 ? 13.912 -16.318 -3.570 1.00 98.25 159 VAL A CA 1
ATOM 1130 C C . VAL A 1 159 ? 14.952 -16.864 -2.593 1.00 98.25 159 VAL A C 1
ATOM 1132 O O . VAL A 1 159 ? 15.866 -17.578 -3.003 1.00 98.25 159 VAL A O 1
ATOM 1135 N N . HIS A 1 160 ? 14.853 -16.507 -1.312 1.00 98.00 160 HIS A N 1
ATOM 1136 C CA . HIS A 1 160 ? 15.919 -16.773 -0.345 1.00 98.00 160 HIS A CA 1
ATOM 1137 C C . HIS A 1 160 ? 15.740 -18.084 0.412 1.00 98.00 160 HIS A C 1
ATOM 1139 O O . HIS A 1 160 ? 16.734 -18.716 0.768 1.00 98.00 160 HIS A O 1
ATOM 1145 N N . MET A 1 161 ? 14.498 -18.504 0.650 1.00 98.12 161 MET A N 1
ATOM 1146 C CA . MET A 1 161 ? 14.201 -19.725 1.400 1.00 98.12 161 MET A CA 1
ATOM 1147 C C . MET A 1 161 ? 13.693 -20.856 0.505 1.00 98.12 161 MET A C 1
ATOM 1149 O O . MET A 1 161 ? 13.660 -22.000 0.954 1.00 98.12 161 MET A O 1
ATOM 1153 N N . GLY A 1 162 ? 13.309 -20.572 -0.745 1.00 97.94 162 GLY A N 1
ATOM 1154 C CA . GLY A 1 162 ? 12.693 -21.569 -1.620 1.00 97.94 162 GLY A CA 1
ATOM 1155 C C . GLY A 1 162 ? 11.339 -22.042 -1.090 1.00 97.94 162 GLY A C 1
ATOM 1156 O O . GLY A 1 162 ? 10.966 -23.194 -1.311 1.00 97.94 162 GLY A O 1
ATOM 1157 N N . THR A 1 163 ? 10.625 -21.191 -0.345 1.00 98.06 163 THR A N 1
ATOM 1158 C CA . THR A 1 163 ? 9.332 -21.523 0.265 1.00 98.06 163 THR A CA 1
ATOM 1159 C C . THR A 1 163 ? 8.251 -20.516 -0.106 1.00 98.06 163 THR A C 1
ATOM 1161 O O . THR A 1 163 ? 8.500 -19.322 -0.249 1.00 98.06 163 THR A O 1
ATOM 1164 N N . VAL A 1 164 ? 7.021 -21.012 -0.241 1.00 98.00 164 VAL A N 1
ATOM 1165 C CA . VAL A 1 164 ? 5.828 -20.195 -0.464 1.00 98.00 164 VAL A CA 1
ATOM 1166 C C . VAL A 1 164 ? 4.626 -20.883 0.178 1.00 98.00 164 VAL A C 1
ATOM 1168 O O . VAL A 1 164 ? 4.435 -22.088 0.021 1.00 98.00 164 VAL A O 1
ATOM 1171 N N . ASP A 1 165 ? 3.833 -20.128 0.939 1.00 98.00 165 ASP A N 1
ATOM 1172 C CA . ASP A 1 165 ? 2.525 -20.588 1.407 1.00 98.00 165 ASP A CA 1
ATOM 1173 C C . ASP A 1 165 ? 1.460 -20.217 0.357 1.00 98.00 165 ASP A C 1
ATOM 1175 O O . ASP A 1 165 ? 1.375 -19.041 -0.012 1.00 98.00 165 ASP A O 1
ATOM 1179 N N . PRO A 1 166 ? 0.631 -21.164 -0.126 1.00 97.06 166 PRO A N 1
ATOM 1180 C CA . PRO A 1 166 ? -0.362 -20.879 -1.166 1.00 97.06 166 PRO A CA 1
ATOM 1181 C C . PRO A 1 166 ? -1.384 -19.803 -0.770 1.00 97.06 166 PRO A C 1
ATOM 1183 O O . PRO A 1 166 ? -1.828 -19.020 -1.612 1.00 97.06 166 PRO A O 1
ATOM 1186 N N . GLY A 1 167 ? -1.768 -19.748 0.509 1.00 95.44 167 GLY A N 1
ATOM 1187 C CA . GLY A 1 167 ? -2.710 -18.754 1.019 1.00 95.44 167 GLY A CA 1
ATOM 1188 C C . GLY A 1 167 ? -2.102 -17.353 1.043 1.00 95.44 167 GLY A C 1
ATOM 1189 O O . GLY A 1 167 ? -2.754 -16.390 0.629 1.00 95.44 167 GLY A O 1
ATOM 1190 N N . HIS A 1 168 ? -0.844 -17.243 1.474 1.00 96.88 168 HIS A N 1
ATOM 1191 C CA . HIS A 1 168 ? -0.089 -15.991 1.435 1.00 96.88 168 HIS A CA 1
ATOM 1192 C C . HIS A 1 168 ? 0.186 -15.532 0.002 1.00 96.88 168 HIS A C 1
ATOM 1194 O O . HIS A 1 168 ? 0.024 -14.347 -0.276 1.00 96.88 168 HIS A O 1
ATOM 1200 N N . LEU A 1 169 ? 0.513 -16.443 -0.921 1.00 97.75 169 LEU A N 1
ATOM 1201 C CA . LEU A 1 169 ? 0.703 -16.107 -2.334 1.00 97.75 169 LEU A CA 1
ATOM 1202 C C . LEU A 1 169 ? -0.570 -15.529 -2.954 1.00 97.75 169 LEU A C 1
ATOM 1204 O O . LEU A 1 169 ? -0.526 -14.454 -3.543 1.00 97.75 169 LEU A O 1
ATOM 1208 N N . ALA A 1 170 ? -1.718 -16.190 -2.786 1.00 96.56 170 ALA A N 1
ATOM 1209 C CA . ALA A 1 170 ? -2.980 -15.689 -3.331 1.00 96.56 170 ALA A CA 1
ATOM 1210 C C . ALA A 1 170 ? -3.344 -14.301 -2.768 1.00 96.56 170 ALA A C 1
ATOM 1212 O O . ALA A 1 170 ? -3.817 -13.430 -3.502 1.00 96.56 170 ALA A O 1
ATOM 1213 N N . ALA A 1 171 ? -3.097 -14.071 -1.473 1.00 95.88 171 ALA A N 1
ATOM 1214 C CA . ALA A 1 171 ? -3.293 -12.764 -0.850 1.00 95.88 171 ALA A CA 1
ATOM 1215 C C . ALA A 1 171 ? -2.318 -11.704 -1.394 1.00 95.88 171 ALA A C 1
ATOM 1217 O O . ALA A 1 171 ? -2.745 -10.578 -1.657 1.00 95.88 171 ALA A O 1
ATOM 1218 N N . ALA A 1 172 ? -1.049 -12.070 -1.598 1.00 97.69 172 ALA A N 1
ATOM 1219 C CA . ALA A 1 172 ? -0.020 -11.207 -2.167 1.00 97.69 172 ALA A CA 1
ATOM 1220 C C . ALA A 1 172 ? -0.319 -10.843 -3.626 1.00 97.69 172 ALA A C 1
ATOM 1222 O O . ALA A 1 172 ? -0.223 -9.680 -3.984 1.00 97.69 172 ALA A O 1
ATOM 1223 N N . VAL A 1 173 ? -0.775 -11.772 -4.467 1.00 98.25 173 VAL A N 1
ATOM 1224 C CA . VAL A 1 173 ? -1.157 -11.443 -5.853 1.00 98.25 173 VAL A CA 1
ATOM 1225 C C . VAL A 1 173 ? -2.376 -10.514 -5.897 1.00 98.25 173 VAL A C 1
ATOM 1227 O O . VAL A 1 173 ? -2.412 -9.586 -6.702 1.00 98.25 173 VAL A O 1
ATOM 1230 N N . GLY A 1 174 ? -3.342 -10.679 -4.986 1.00 97.69 174 GLY A N 1
ATOM 1231 C CA . GLY A 1 174 ? -4.435 -9.713 -4.831 1.00 97.69 174 GLY A CA 1
ATOM 1232 C C . GLY A 1 174 ? -3.960 -8.322 -4.384 1.00 97.69 174 GLY A C 1
ATOM 1233 O O . GLY A 1 174 ? -4.496 -7.317 -4.847 1.00 97.69 174 GLY A O 1
ATOM 1234 N N . ALA A 1 175 ? -2.953 -8.251 -3.506 1.00 97.00 175 ALA A N 1
ATOM 1235 C CA . ALA A 1 175 ? -2.311 -6.998 -3.093 1.00 97.00 175 ALA A CA 1
ATOM 1236 C C . ALA A 1 175 ? -1.503 -6.363 -4.237 1.00 97.00 175 ALA A C 1
ATOM 1238 O O . ALA A 1 175 ? -1.596 -5.159 -4.459 1.00 97.00 175 ALA A O 1
ATOM 1239 N N . MET A 1 176 ? -0.794 -7.181 -5.017 1.00 98.38 176 MET A N 1
ATOM 1240 C CA . MET A 1 176 ? -0.067 -6.759 -6.208 1.00 98.38 176 MET A CA 1
ATOM 1241 C C . MET A 1 176 ? -0.998 -6.115 -7.231 1.00 98.38 176 MET A C 1
ATOM 1243 O O . MET A 1 176 ? -0.709 -5.024 -7.714 1.00 98.38 176 MET A O 1
ATOM 1247 N N . ALA A 1 177 ? -2.126 -6.760 -7.538 1.00 98.06 177 ALA A N 1
ATOM 1248 C CA . ALA A 1 177 ? -3.111 -6.213 -8.466 1.00 98.06 177 ALA A CA 1
ATOM 1249 C C . ALA A 1 177 ? -3.675 -4.867 -7.979 1.00 98.06 177 ALA A C 1
ATOM 1251 O O . ALA A 1 177 ? -3.813 -3.946 -8.778 1.00 98.06 177 ALA A O 1
ATOM 1252 N N . ALA A 1 178 ? -3.950 -4.732 -6.675 1.00 96.38 178 ALA A N 1
ATOM 1253 C CA . ALA A 1 178 ? -4.420 -3.476 -6.089 1.00 96.38 178 ALA A CA 1
ATOM 1254 C C . ALA A 1 178 ? -3.386 -2.343 -6.221 1.00 96.38 178 ALA A C 1
ATOM 1256 O O . ALA A 1 178 ? -3.740 -1.259 -6.678 1.00 96.38 178 ALA A O 1
ATOM 1257 N N . TYR A 1 179 ? -2.119 -2.608 -5.884 1.00 97.44 179 TYR A N 1
ATOM 1258 C CA . TYR A 1 179 ? -1.035 -1.627 -5.999 1.00 97.44 179 TYR A CA 1
ATOM 1259 C C . TYR A 1 179 ? -0.790 -1.201 -7.451 1.00 97.44 179 TYR A C 1
ATOM 1261 O O . TYR A 1 179 ? -0.752 -0.011 -7.750 1.00 97.44 179 TYR A O 1
ATOM 1269 N N . ILE A 1 180 ? -0.688 -2.165 -8.373 1.00 98.38 180 ILE A N 1
ATOM 1270 C CA . ILE A 1 180 ? -0.487 -1.872 -9.798 1.00 98.38 180 ILE A CA 1
ATOM 1271 C C . ILE A 1 180 ? -1.657 -1.050 -10.346 1.00 98.38 180 ILE A C 1
ATOM 1273 O O . ILE A 1 180 ? -1.423 -0.055 -11.019 1.00 98.38 180 ILE A O 1
ATOM 1277 N N . ASN A 1 181 ? -2.905 -1.408 -10.029 1.00 97.50 181 ASN A N 1
ATOM 1278 C CA . ASN A 1 181 ? -4.065 -0.646 -10.497 1.00 97.50 181 ASN A CA 1
ATOM 1279 C C . ASN A 1 181 ? -4.110 0.780 -9.932 1.00 97.50 181 ASN A C 1
ATOM 1281 O O . ASN A 1 181 ? -4.575 1.669 -10.636 1.00 97.50 181 ASN A O 1
ATOM 1285 N N . ALA A 1 182 ? -3.606 1.016 -8.716 1.00 95.88 182 ALA A N 1
ATOM 1286 C CA . ALA A 1 182 ? -3.473 2.370 -8.178 1.00 95.88 182 ALA A CA 1
ATOM 1287 C C . ALA A 1 182 ? -2.468 3.212 -8.984 1.00 95.88 182 ALA A C 1
ATOM 1289 O O . ALA A 1 182 ? -2.750 4.370 -9.279 1.00 95.88 182 ALA A O 1
ATOM 1290 N N . ILE A 1 183 ? -1.341 2.622 -9.404 1.00 97.69 183 ILE A N 1
ATOM 1291 C CA . ILE A 1 183 ? -0.371 3.299 -10.280 1.00 97.69 183 ILE A CA 1
ATOM 1292 C C . ILE A 1 183 ? -0.978 3.573 -11.656 1.00 97.69 183 ILE A C 1
ATOM 1294 O O . ILE A 1 183 ? -0.883 4.693 -12.148 1.00 97.69 183 ILE A O 1
ATOM 1298 N N . LEU A 1 184 ? -1.630 2.580 -12.270 1.00 97.88 184 LEU A N 1
ATOM 1299 C CA . LEU A 1 184 ? -2.262 2.756 -13.582 1.00 97.88 184 LEU A CA 1
ATOM 1300 C C . LEU A 1 184 ? -3.312 3.875 -13.549 1.00 97.88 184 LEU A C 1
ATOM 1302 O O . LEU A 1 184 ? -3.334 4.705 -14.452 1.00 97.88 184 LEU A O 1
ATOM 1306 N N . ASP A 1 185 ? -4.128 3.941 -12.495 1.00 96.81 185 ASP A N 1
ATOM 1307 C CA . ASP A 1 185 ? -5.099 5.021 -12.291 1.00 96.81 185 ASP A CA 1
ATOM 1308 C C . ASP A 1 185 ? -4.409 6.387 -12.128 1.00 96.81 185 ASP A C 1
ATOM 1310 O O . ASP A 1 185 ? -4.753 7.341 -12.829 1.00 96.81 185 ASP A O 1
ATOM 1314 N N . ALA A 1 186 ? -3.361 6.469 -11.298 1.00 95.81 186 ALA A N 1
ATOM 1315 C CA . ALA A 1 186 ? -2.580 7.694 -11.103 1.00 95.81 186 ALA A CA 1
ATOM 1316 C C . ALA A 1 186 ? -1.930 8.213 -12.402 1.00 95.81 186 ALA A C 1
ATOM 1318 O O . ALA A 1 186 ? -1.765 9.421 -12.569 1.00 95.81 186 ALA A O 1
ATOM 1319 N N . GLN A 1 187 ? -1.605 7.312 -13.331 1.00 96.56 187 GLN A N 1
ATOM 1320 C CA . GLN A 1 187 ? -1.034 7.621 -14.646 1.00 96.56 187 GLN A CA 1
ATOM 1321 C C . GLN A 1 187 ? -2.083 7.707 -15.766 1.00 96.56 187 GLN A C 1
ATOM 1323 O O . GLN A 1 187 ? -1.738 7.922 -16.926 1.00 96.56 187 GLN A O 1
ATOM 1328 N N . SER A 1 188 ? -3.374 7.554 -15.445 1.00 97.38 188 SER A N 1
ATOM 1329 C CA . SER A 1 188 ? -4.470 7.526 -16.427 1.00 97.38 188 SER A CA 1
ATOM 1330 C C . SER A 1 188 ? -4.289 6.470 -17.534 1.00 97.38 188 SER A C 1
ATOM 1332 O O . SER A 1 188 ? -4.662 6.688 -18.690 1.00 97.38 188 SER A O 1
ATOM 1334 N N . LEU A 1 189 ? -3.716 5.317 -17.186 1.00 97.38 189 LEU A N 1
ATOM 1335 C CA . LEU A 1 189 ? -3.491 4.179 -18.076 1.00 97.38 189 LEU A CA 1
ATOM 1336 C C . LEU A 1 189 ? -4.637 3.167 -17.979 1.00 97.38 189 LEU A C 1
ATOM 1338 O O . LEU A 1 189 ? -5.174 2.920 -16.904 1.00 97.38 189 LEU A O 1
ATOM 1342 N N . ASP A 1 190 ? -4.988 2.539 -19.105 1.00 97.88 190 ASP A N 1
ATOM 1343 C CA . ASP A 1 190 ? -6.058 1.536 -19.162 1.00 97.88 190 ASP A CA 1
ATOM 1344 C C . ASP A 1 190 ? -5.606 0.190 -18.555 1.00 97.88 190 ASP A C 1
ATOM 1346 O O . ASP A 1 190 ? -4.725 -0.476 -19.121 1.00 97.88 190 ASP A O 1
ATOM 1350 N N . PRO A 1 191 ? -6.230 -0.276 -17.453 1.00 97.62 191 PRO A N 1
ATOM 1351 C CA . PRO A 1 191 ? -5.911 -1.571 -16.866 1.00 97.62 191 PRO A CA 1
ATOM 1352 C C . PRO A 1 191 ? -6.145 -2.751 -17.815 1.00 97.62 191 PRO A C 1
ATOM 1354 O O . PRO A 1 191 ? -5.417 -3.741 -17.739 1.00 97.62 191 PRO A O 1
ATOM 1357 N N . GLU A 1 192 ? -7.114 -2.677 -18.730 1.00 97.62 192 GLU A N 1
ATOM 1358 C CA . GLU A 1 192 ? -7.404 -3.776 -19.663 1.00 97.62 192 GLU A CA 1
ATOM 1359 C C . GLU A 1 192 ? -6.225 -4.023 -20.620 1.00 97.62 192 GLU A C 1
ATOM 1361 O O . GLU A 1 192 ? -5.883 -5.172 -20.911 1.00 97.62 192 GLU A O 1
ATOM 1366 N N . LEU A 1 193 ? -5.532 -2.962 -21.050 1.00 97.19 193 LEU A N 1
ATOM 1367 C CA . LEU A 1 193 ? -4.335 -3.079 -21.892 1.00 97.19 193 LEU A CA 1
ATOM 1368 C C . LEU A 1 193 ? -3.140 -3.657 -21.128 1.00 97.19 193 LEU A C 1
ATOM 1370 O O . LEU A 1 193 ? -2.351 -4.421 -21.695 1.00 97.19 193 LEU A O 1
ATOM 1374 N N . PHE A 1 194 ? -3.012 -3.319 -19.843 1.00 98.31 194 PHE A N 1
ATOM 1375 C CA . PHE A 1 194 ? -1.948 -3.838 -18.988 1.00 98.31 194 PHE A CA 1
ATOM 1376 C C . PHE A 1 194 ? -2.149 -5.330 -18.679 1.00 98.31 194 PHE A C 1
ATOM 1378 O O . PHE A 1 194 ? -1.226 -6.136 -18.842 1.00 98.31 194 PHE A O 1
ATOM 1385 N N . TRP A 1 195 ? -3.350 -5.719 -18.248 1.00 98.31 195 TRP A N 1
ATOM 1386 C CA . TRP A 1 195 ? -3.637 -7.084 -17.797 1.00 98.31 195 TRP A CA 1
ATOM 1387 C C . TRP A 1 195 ? -4.001 -8.051 -18.928 1.00 98.31 195 TRP A C 1
ATOM 1389 O O . TRP A 1 195 ? -3.803 -9.256 -18.770 1.00 98.31 195 TRP A O 1
ATOM 1399 N N . GLN A 1 196 ? -4.467 -7.554 -20.076 1.00 97.81 196 GLN A N 1
ATOM 1400 C CA . GLN A 1 196 ? -4.819 -8.353 -21.256 1.00 97.81 196 GLN A CA 1
ATOM 1401 C C . GLN A 1 196 ? -5.766 -9.516 -20.901 1.00 97.81 196 GLN A C 1
ATOM 1403 O O . GLN A 1 196 ? -6.764 -9.323 -20.211 1.00 97.81 196 GLN A O 1
ATOM 1408 N N . GLU A 1 197 ? -5.457 -10.738 -21.339 1.00 98.06 197 GLU A N 1
ATOM 1409 C CA . GLU A 1 197 ? -6.264 -11.940 -21.085 1.00 98.06 197 GLU A CA 1
ATOM 1410 C C . GLU A 1 197 ? -6.486 -12.216 -19.583 1.00 98.06 197 GLU A C 1
ATOM 1412 O O . GLU A 1 197 ? -7.498 -12.807 -19.206 1.00 98.06 197 GLU A O 1
ATOM 1417 N N . GLU A 1 198 ? -5.597 -11.718 -18.716 1.00 98.38 198 GLU A N 1
ATOM 1418 C CA . GLU A 1 198 ? -5.653 -11.911 -17.262 1.00 98.38 198 GLU A CA 1
ATOM 1419 C C . GLU A 1 198 ? -6.432 -10.803 -16.526 1.00 98.38 198 GLU A C 1
ATOM 1421 O O . GLU A 1 198 ? -6.539 -10.837 -15.299 1.00 98.38 198 GLU A O 1
ATOM 1426 N N . ALA A 1 199 ? -7.012 -9.822 -17.234 1.00 98.06 199 ALA A N 1
ATOM 1427 C CA . ALA A 1 199 ? -7.723 -8.692 -16.620 1.00 98.06 199 ALA A CA 1
ATOM 1428 C C . ALA A 1 199 ? -8.878 -9.128 -15.709 1.00 98.06 199 ALA A C 1
ATOM 1430 O O . ALA A 1 199 ? -9.052 -8.609 -14.601 1.00 98.06 199 ALA A O 1
ATOM 1431 N N . SER A 1 200 ? -9.649 -10.125 -16.149 1.00 97.69 200 SER A N 1
ATOM 1432 C CA . SER A 1 200 ? -10.773 -10.659 -15.374 1.00 97.69 200 SER A CA 1
ATOM 1433 C C . SER A 1 200 ? -10.323 -11.324 -14.068 1.00 97.69 200 SER A C 1
ATOM 1435 O O . SER A 1 200 ? -10.945 -11.124 -13.022 1.00 97.69 200 SER A O 1
ATOM 1437 N N . GLU A 1 201 ? -9.214 -12.063 -14.106 1.00 97.75 201 GLU A N 1
ATOM 1438 C CA . GLU A 1 201 ? -8.675 -12.782 -12.957 1.00 97.75 201 GLU A CA 1
ATOM 1439 C C . GLU A 1 201 ? -7.973 -11.832 -11.979 1.00 97.75 201 GLU A C 1
ATOM 1441 O O . GLU A 1 201 ? -8.206 -11.911 -10.769 1.00 97.75 201 GLU A O 1
ATOM 1446 N N . ALA A 1 202 ? -7.208 -10.859 -12.486 1.00 97.56 202 ALA A N 1
ATOM 1447 C CA . ALA A 1 202 ? -6.613 -9.796 -11.679 1.00 97.56 202 ALA A CA 1
ATOM 1448 C C . ALA A 1 202 ? -7.691 -9.022 -10.898 1.00 97.56 202 ALA A C 1
ATOM 1450 O O . ALA A 1 202 ? -7.582 -8.856 -9.678 1.00 97.56 202 ALA A O 1
ATOM 1451 N N . ARG A 1 203 ? -8.791 -8.640 -11.568 1.00 97.19 203 ARG A N 1
ATOM 1452 C CA . ARG A 1 203 ? -9.953 -8.003 -10.923 1.00 97.19 203 ARG A CA 1
ATOM 1453 C C . ARG A 1 203 ? -10.581 -8.913 -9.869 1.00 97.19 203 ARG A C 1
ATOM 1455 O O . ARG A 1 203 ? -10.849 -8.468 -8.755 1.00 97.19 203 ARG A O 1
ATOM 1462 N N . ARG A 1 204 ? -10.777 -10.200 -10.177 1.00 97.25 204 ARG A N 1
ATOM 1463 C CA . ARG A 1 204 ? -11.343 -11.180 -9.234 1.00 97.25 204 ARG A CA 1
ATOM 1464 C C . ARG A 1 204 ? -10.505 -11.289 -7.956 1.00 97.25 204 ARG A C 1
ATOM 1466 O O . ARG A 1 204 ? -11.080 -11.342 -6.863 1.00 97.25 204 ARG A O 1
ATOM 1473 N N . LEU A 1 205 ? -9.177 -11.328 -8.080 1.00 95.94 205 LEU A N 1
ATOM 1474 C CA . LEU A 1 205 ? -8.238 -11.399 -6.955 1.00 95.94 205 LEU A CA 1
ATOM 1475 C C . LEU A 1 205 ? -8.236 -10.107 -6.130 1.00 95.94 205 LEU A C 1
ATOM 1477 O O . LEU A 1 205 ? -8.328 -10.177 -4.901 1.00 95.94 205 LEU A O 1
ATOM 1481 N N . GLN A 1 206 ? -8.221 -8.943 -6.784 1.00 94.56 206 GLN A N 1
ATOM 1482 C CA . GLN A 1 206 ? -8.339 -7.647 -6.113 1.00 94.56 206 GLN A CA 1
ATOM 1483 C C . GLN A 1 206 ? -9.655 -7.544 -5.329 1.00 94.56 206 GLN A C 1
ATOM 1485 O O . GLN A 1 206 ? -9.650 -7.266 -4.131 1.00 94.56 206 GLN A O 1
ATOM 1490 N N . GLU A 1 207 ? -10.793 -7.863 -5.948 1.00 95.62 207 GLU A N 1
ATOM 1491 C CA . GLU A 1 207 ? -12.085 -7.850 -5.261 1.00 95.62 207 GLU A CA 1
ATOM 1492 C C . GLU A 1 207 ? -12.151 -8.868 -4.113 1.00 95.62 207 GLU A C 1
ATOM 1494 O O . GLU A 1 207 ? -12.776 -8.618 -3.078 1.00 95.62 207 GLU A O 1
ATOM 1499 N N . ALA A 1 208 ? -11.542 -10.047 -4.277 1.00 95.75 208 ALA A N 1
ATOM 1500 C CA . ALA A 1 208 ? -11.463 -11.043 -3.214 1.00 95.75 208 ALA A CA 1
ATOM 1501 C C . ALA A 1 208 ? -10.671 -10.510 -2.011 1.00 95.75 208 ALA A C 1
ATOM 1503 O O . ALA A 1 208 ? -11.106 -10.715 -0.871 1.00 95.75 208 ALA A O 1
ATOM 1504 N N . ARG A 1 209 ? -9.574 -9.779 -2.254 1.00 94.25 209 ARG A N 1
ATOM 1505 C CA . ARG A 1 209 ? -8.828 -9.051 -1.220 1.00 94.25 209 ARG A CA 1
ATOM 1506 C C . ARG A 1 209 ? -9.711 -8.000 -0.547 1.00 94.25 209 ARG A C 1
ATOM 1508 O O . ARG A 1 209 ? -9.859 -8.065 0.673 1.00 94.25 209 ARG A O 1
ATOM 1515 N N . SER A 1 210 ? -10.363 -7.113 -1.299 1.00 94.44 210 SER A N 1
ATOM 1516 C CA . SER A 1 210 ? -11.234 -6.069 -0.732 1.00 94.44 210 SER A CA 1
ATOM 1517 C C . SER A 1 210 ? -12.366 -6.660 0.117 1.00 94.44 210 SER A C 1
ATOM 1519 O O . SER A 1 210 ? -12.595 -6.226 1.245 1.00 94.44 210 SER A O 1
ATOM 1521 N N . ARG A 1 211 ? -13.030 -7.726 -0.357 1.00 96.69 211 ARG A N 1
ATOM 1522 C CA . ARG A 1 211 ? -14.058 -8.451 0.418 1.00 96.69 211 ARG A CA 1
ATOM 1523 C C . ARG A 1 211 ? -13.492 -9.095 1.683 1.00 96.69 211 ARG A C 1
ATOM 1525 O O . ARG A 1 211 ? -14.188 -9.176 2.694 1.00 96.69 211 ARG A O 1
ATOM 1532 N N . ARG A 1 212 ? -12.260 -9.610 1.644 1.00 95.81 212 ARG A N 1
ATOM 1533 C CA . ARG A 1 212 ? -11.594 -10.181 2.824 1.00 95.81 212 ARG A CA 1
ATOM 1534 C C . ARG A 1 212 ? -11.297 -9.098 3.858 1.00 95.81 212 ARG A C 1
ATOM 1536 O O . ARG A 1 212 ? -11.688 -9.289 5.004 1.00 95.81 212 ARG A O 1
ATOM 1543 N N . LEU A 1 213 ? -10.673 -7.993 3.454 1.00 95.19 213 LEU A N 1
ATOM 1544 C CA . LEU A 1 213 ? -10.357 -6.864 4.336 1.00 95.19 213 LEU A CA 1
ATOM 1545 C C . LEU A 1 213 ? -11.619 -6.291 4.978 1.00 95.19 213 LEU A C 1
ATOM 1547 O O . LEU A 1 213 ? -11.686 -6.181 6.198 1.00 95.19 213 LEU A O 1
ATOM 1551 N N . LYS A 1 214 ? -12.669 -6.066 4.179 1.00 96.94 214 LYS A N 1
ATOM 1552 C CA . LYS A 1 214 ? -13.958 -5.583 4.680 1.00 96.94 214 LYS A CA 1
ATOM 1553 C C . LYS A 1 214 ? -14.551 -6.504 5.748 1.00 96.94 214 LYS A C 1
ATOM 1555 O O . LYS A 1 214 ? -14.945 -6.028 6.803 1.00 96.94 214 LYS A O 1
ATOM 1560 N N . ARG A 1 215 ? -14.551 -7.825 5.527 1.00 97.94 215 ARG A N 1
ATOM 1561 C CA . ARG A 1 215 ? -15.043 -8.792 6.528 1.00 97.94 215 ARG A CA 1
ATOM 1562 C C . ARG A 1 215 ? -14.215 -8.793 7.812 1.00 97.94 215 ARG A C 1
ATOM 1564 O O . ARG A 1 215 ? -14.782 -8.961 8.887 1.00 97.94 215 ARG A O 1
ATOM 1571 N N . ILE A 1 216 ? -12.893 -8.641 7.711 1.00 97.31 216 ILE A N 1
ATOM 1572 C CA . ILE A 1 216 ? -12.016 -8.546 8.889 1.00 97.31 216 ILE A CA 1
ATOM 1573 C C . ILE A 1 216 ? -12.339 -7.269 9.673 1.00 97.31 216 ILE A C 1
ATOM 1575 O O . ILE A 1 216 ? -12.528 -7.337 10.889 1.00 97.31 216 ILE A O 1
ATOM 1579 N N . ALA A 1 217 ? -12.471 -6.136 8.983 1.00 98.12 217 ALA A N 1
ATOM 1580 C CA . ALA A 1 217 ? -12.820 -4.862 9.596 1.00 98.12 217 ALA A CA 1
ATOM 1581 C C . ALA A 1 217 ? -14.210 -4.909 10.258 1.00 98.12 217 ALA A C 1
ATOM 1583 O O . ALA A 1 217 ? -14.340 -4.578 11.433 1.00 98.12 217 ALA A O 1
ATOM 1584 N N . GLU A 1 218 ? -15.232 -5.417 9.561 1.00 98.25 218 GLU A N 1
ATOM 1585 C CA . GLU A 1 218 ? -16.589 -5.614 10.096 1.00 98.25 218 GLU A CA 1
ATOM 1586 C C . GLU A 1 218 ? -16.594 -6.516 11.338 1.00 98.25 218 GLU A C 1
ATOM 1588 O O . GLU A 1 218 ? -17.265 -6.213 12.327 1.00 98.25 218 GLU A O 1
ATOM 1593 N N . TYR A 1 219 ? -15.812 -7.600 11.323 1.00 98.44 219 TYR A N 1
ATOM 1594 C CA . TYR A 1 219 ? -15.653 -8.474 12.483 1.00 98.44 219 TYR A CA 1
ATOM 1595 C C . TYR A 1 219 ? -15.040 -7.726 13.676 1.00 98.44 219 TYR A C 1
ATOM 1597 O O . TYR A 1 219 ? -15.585 -7.790 14.779 1.00 98.44 219 TYR A O 1
ATOM 1605 N N . ARG A 1 220 ? -13.955 -6.967 13.468 1.00 98.56 220 ARG A N 1
ATOM 1606 C CA . ARG A 1 220 ? -13.315 -6.166 14.529 1.00 98.56 220 ARG A CA 1
ATOM 1607 C C . ARG A 1 220 ? -14.236 -5.082 15.079 1.00 98.56 220 ARG A C 1
ATOM 1609 O O . ARG A 1 220 ? -14.290 -4.904 16.293 1.00 98.56 220 ARG A O 1
ATOM 1616 N N . ILE A 1 221 ? -14.996 -4.414 14.214 1.00 98.56 221 ILE A N 1
ATOM 1617 C CA . ILE A 1 221 ? -16.023 -3.440 14.608 1.00 98.56 221 ILE A CA 1
ATOM 1618 C C . ILE A 1 221 ? -17.078 -4.112 15.495 1.00 98.56 221 ILE A C 1
ATOM 1620 O O . ILE A 1 221 ? -17.426 -3.578 16.548 1.00 98.56 221 ILE A O 1
ATOM 1624 N N . GLY A 1 222 ? -17.546 -5.306 15.117 1.00 98.31 222 GLY A N 1
ATOM 1625 C CA . GLY A 1 222 ? -18.498 -6.082 15.913 1.00 98.31 222 GLY A CA 1
ATOM 1626 C C . GLY A 1 222 ? -17.970 -6.436 17.307 1.00 98.31 222 GLY A C 1
ATOM 1627 O O . GLY A 1 222 ? -18.692 -6.274 18.290 1.00 98.31 222 GLY A O 1
ATOM 1628 N N . ILE A 1 223 ? -16.706 -6.862 17.407 1.00 98.44 223 ILE A N 1
ATOM 1629 C CA . ILE A 1 223 ? -16.052 -7.148 18.693 1.00 98.44 223 ILE A CA 1
ATOM 1630 C C . ILE A 1 223 ? -15.901 -5.875 19.534 1.00 98.44 223 ILE A C 1
ATOM 1632 O O . ILE A 1 223 ? -16.285 -5.872 20.702 1.00 98.44 223 ILE A O 1
ATOM 1636 N N . ALA A 1 224 ? -15.405 -4.780 18.953 1.00 98.44 224 ALA A N 1
ATOM 1637 C CA . ALA A 1 224 ? -15.228 -3.514 19.665 1.00 98.44 224 ALA A CA 1
ATOM 1638 C C . ALA A 1 224 ? -16.558 -2.958 20.199 1.00 98.44 224 ALA A C 1
ATOM 1640 O O . ALA A 1 224 ? -16.619 -2.436 21.312 1.00 98.44 224 ALA A O 1
ATOM 1641 N N . LYS A 1 225 ? -17.652 -3.135 19.449 1.00 98.56 225 LYS A N 1
ATOM 1642 C CA . LYS A 1 225 ? -18.998 -2.774 19.902 1.00 98.56 225 LYS A CA 1
ATOM 1643 C C . LYS A 1 225 ? -19.422 -3.571 21.140 1.00 98.56 225 LYS A C 1
ATOM 1645 O O . LYS A 1 225 ? -19.863 -2.975 22.115 1.00 98.56 225 LYS A O 1
ATOM 1650 N N . GLN A 1 226 ? -19.221 -4.890 21.140 1.00 98.25 226 GLN A N 1
ATOM 1651 C CA . GLN A 1 226 ? -19.520 -5.729 22.311 1.00 98.25 226 GLN A CA 1
ATOM 1652 C C . GLN A 1 226 ? -18.674 -5.334 23.528 1.00 98.25 226 GLN A C 1
ATOM 1654 O O . GLN A 1 226 ? -19.186 -5.267 24.643 1.00 98.25 226 GLN A O 1
ATOM 1659 N N . VAL A 1 227 ? -17.387 -5.034 23.320 1.00 97.56 227 VAL A N 1
ATOM 1660 C CA . VAL A 1 227 ? -16.492 -4.545 24.380 1.00 97.56 227 VAL A CA 1
ATOM 1661 C C . VAL A 1 227 ? -16.996 -3.221 24.953 1.00 97.56 227 VAL A C 1
ATOM 1663 O O . VAL A 1 227 ? -17.022 -3.051 26.171 1.00 97.56 227 VAL A O 1
ATOM 1666 N N . PHE A 1 228 ? -17.422 -2.291 24.098 1.00 97.56 228 PHE A N 1
ATOM 1667 C CA . PHE A 1 228 ? -17.995 -1.021 24.532 1.00 97.56 228 PHE A CA 1
ATOM 1668 C C . PHE A 1 228 ? -19.268 -1.209 25.360 1.00 97.56 228 PHE A C 1
ATOM 1670 O O . PHE A 1 228 ? -19.377 -0.611 26.430 1.00 97.56 228 PHE A O 1
ATOM 1677 N N . ASP A 1 229 ? -20.190 -2.059 24.908 1.00 96.88 229 ASP A N 1
ATOM 1678 C CA . ASP A 1 229 ? -21.447 -2.327 25.613 1.00 96.88 229 ASP A CA 1
ATOM 1679 C C . ASP A 1 229 ? -21.186 -2.891 27.023 1.00 96.88 229 ASP A C 1
ATOM 1681 O O . ASP A 1 229 ? -21.749 -2.398 28.002 1.00 96.88 229 ASP A O 1
ATOM 1685 N N . LEU A 1 230 ? -20.245 -3.835 27.152 1.00 96.31 230 LEU A N 1
ATOM 1686 C CA . LEU A 1 230 ? -19.826 -4.398 28.444 1.00 96.31 230 LEU A CA 1
ATOM 1687 C C . LEU A 1 230 ? -19.169 -3.353 29.363 1.00 96.31 230 LEU A C 1
ATOM 1689 O O . LEU A 1 230 ? -19.448 -3.307 30.565 1.00 96.31 230 LEU A O 1
ATOM 1693 N N . LYS A 1 231 ? -18.295 -2.495 28.816 1.00 95.44 231 LYS A N 1
ATOM 1694 C CA . LYS A 1 231 ? -17.659 -1.400 29.572 1.00 95.44 231 LYS A CA 1
ATOM 1695 C C . LYS A 1 231 ? -18.711 -0.432 30.114 1.00 95.44 231 LYS A C 1
ATOM 1697 O O . LYS A 1 231 ? -18.695 -0.095 31.295 1.00 95.44 231 LYS A O 1
ATOM 1702 N N . VAL A 1 232 ? -19.643 -0.028 29.255 1.00 95.38 232 VAL A N 1
ATOM 1703 C CA . VAL A 1 232 ? -20.735 0.889 29.588 1.00 95.38 232 VAL A CA 1
ATOM 1704 C C . VAL A 1 232 ? -21.631 0.333 30.689 1.00 95.38 232 VAL A C 1
ATOM 1706 O O . VAL A 1 232 ? -21.968 1.074 31.611 1.00 95.38 232 VAL A O 1
ATOM 1709 N N . GLU A 1 233 ? -22.003 -0.946 30.613 1.00 94.81 233 GLU A N 1
ATOM 1710 C CA . GLU A 1 233 ? -22.808 -1.606 31.647 1.00 94.81 233 GLU A CA 1
ATOM 1711 C C . GLU A 1 233 ? -22.086 -1.596 33.003 1.00 94.81 233 GLU A C 1
ATOM 1713 O O . GLU A 1 233 ? -22.699 -1.362 34.044 1.00 94.81 233 GLU A O 1
ATOM 1718 N N . THR A 1 234 ? -20.760 -1.760 32.985 1.00 95.19 234 THR A N 1
ATOM 1719 C CA . THR A 1 234 ? -19.926 -1.806 34.194 1.00 95.19 234 THR A CA 1
ATOM 1720 C C . THR A 1 234 ? -19.764 -0.439 34.872 1.00 95.19 234 THR A C 1
ATOM 1722 O O . THR A 1 234 ? -19.626 -0.376 36.093 1.00 95.19 234 THR A O 1
ATOM 1725 N N . TRP A 1 235 ? -19.764 0.666 34.120 1.00 93.69 235 TRP A N 1
ATOM 1726 C CA . TRP A 1 235 ? -19.488 2.006 34.665 1.00 93.69 235 TRP A CA 1
ATOM 1727 C C . TRP A 1 235 ? -20.658 2.652 35.420 1.00 93.69 235 TRP A C 1
ATOM 1729 O O . TRP A 1 235 ? -20.431 3.591 36.184 1.00 93.69 235 TRP A O 1
ATOM 1739 N N . GLY A 1 236 ? -21.888 2.160 35.235 1.00 90.69 236 GLY A N 1
ATOM 1740 C CA . GLY A 1 236 ? -23.100 2.767 35.795 1.00 90.69 236 GLY A CA 1
ATOM 1741 C C . GLY A 1 236 ? -23.469 4.109 35.142 1.00 90.69 236 GLY A C 1
ATOM 1742 O O . GLY A 1 236 ? -22.626 4.818 34.593 1.00 90.69 236 GLY A O 1
ATOM 1743 N N . GLU A 1 237 ? -24.753 4.480 35.180 1.00 92.62 237 GLU A N 1
ATOM 1744 C CA . GLU A 1 237 ? -25.261 5.664 34.461 1.00 92.62 237 GLU A CA 1
ATOM 1745 C C . GLU A 1 237 ? -24.646 6.987 34.945 1.00 92.62 237 GLU A C 1
ATOM 1747 O O . GLU A 1 237 ? -24.376 7.867 34.129 1.00 92.62 237 GLU A O 1
ATOM 1752 N N . GLU A 1 238 ? -24.376 7.114 36.248 1.00 94.00 238 GLU A N 1
ATOM 1753 C CA . GLU A 1 238 ? -23.910 8.363 36.867 1.00 94.00 238 GLU A CA 1
ATOM 1754 C C . GLU A 1 238 ? -22.501 8.779 36.410 1.00 94.00 238 GLU A C 1
ATOM 1756 O O . GLU A 1 238 ? -22.218 9.968 36.264 1.00 94.00 238 GLU A O 1
ATOM 1761 N N . HIS A 1 239 ? -21.612 7.817 36.151 1.00 92.19 239 HIS A N 1
ATOM 1762 C CA . HIS A 1 239 ? -20.208 8.094 35.825 1.00 92.19 239 HIS A CA 1
ATOM 1763 C C . HIS A 1 239 ? -19.849 7.842 34.359 1.00 92.19 239 HIS A C 1
ATOM 1765 O O . HIS A 1 239 ? -18.764 8.229 33.919 1.00 92.19 239 HIS A O 1
ATOM 1771 N N . ARG A 1 240 ? -20.756 7.232 33.584 1.00 94.56 240 ARG A N 1
ATOM 1772 C CA . ARG A 1 240 ? -20.520 6.815 32.194 1.00 94.56 240 ARG A CA 1
ATOM 1773 C C . ARG A 1 240 ? -19.928 7.921 31.323 1.00 94.56 240 ARG A C 1
ATOM 1775 O O . ARG A 1 240 ? -18.913 7.701 30.671 1.00 94.56 240 ARG A O 1
ATOM 1782 N N . GLU A 1 241 ? -20.552 9.095 31.299 1.00 95.56 241 GLU A N 1
ATOM 1783 C CA . GLU A 1 241 ? -20.121 10.177 30.406 1.00 95.56 241 GLU A CA 1
ATOM 1784 C C . GLU A 1 241 ? -18.766 10.759 30.830 1.00 95.56 241 GLU A C 1
ATOM 1786 O O . GLU A 1 241 ? -17.927 11.045 29.981 1.00 95.56 241 GLU A O 1
ATOM 1791 N N . GLY A 1 242 ? -18.502 10.842 32.139 1.00 96.25 242 GLY A N 1
ATOM 1792 C CA . GLY A 1 242 ? -17.205 11.278 32.659 1.00 96.25 242 GLY A CA 1
ATOM 1793 C C . GLY A 1 242 ? -16.064 10.334 32.266 1.00 96.25 242 GLY A C 1
ATOM 1794 O O . GLY A 1 242 ? -14.992 10.799 31.877 1.00 96.25 242 GLY A O 1
ATOM 1795 N N . TYR A 1 243 ? -16.295 9.016 32.303 1.00 96.12 243 TYR A N 1
ATOM 1796 C CA . TYR A 1 243 ? -15.315 8.033 31.830 1.00 96.12 243 TYR A CA 1
ATOM 1797 C C . TYR A 1 243 ? -15.094 8.113 30.319 1.00 96.12 243 TYR A C 1
ATOM 1799 O O . TYR A 1 243 ? -13.944 8.089 29.883 1.00 96.12 243 TYR A O 1
ATOM 1807 N N . ILE A 1 244 ? -16.163 8.251 29.527 1.00 96.25 244 ILE A N 1
ATOM 1808 C CA . ILE A 1 244 ? -16.053 8.383 28.067 1.00 96.25 244 ILE A CA 1
ATOM 1809 C C . ILE A 1 244 ? -15.239 9.625 27.704 1.00 96.25 244 ILE A C 1
ATOM 1811 O O . ILE A 1 244 ? -14.254 9.500 26.984 1.00 96.25 244 ILE A O 1
ATOM 1815 N N . GLN A 1 245 ? -15.564 10.786 28.276 1.00 96.12 245 GLN A N 1
ATOM 1816 C CA . GLN A 1 245 ? -14.808 12.022 28.046 1.00 96.12 245 GLN A CA 1
ATOM 1817 C C . GLN A 1 245 ? -13.349 11.908 28.504 1.00 96.12 245 GLN A C 1
ATOM 1819 O O . GLN A 1 245 ? -12.455 12.496 27.899 1.00 96.12 245 GLN A O 1
ATOM 1824 N N . GLY A 1 246 ? -13.089 11.158 29.579 1.00 96.62 246 GLY A N 1
ATOM 1825 C CA . GLY A 1 246 ? -11.733 10.853 30.026 1.00 96.62 246 GLY A CA 1
ATOM 1826 C C . GLY A 1 246 ? -10.948 10.036 28.998 1.00 96.62 246 GLY A C 1
ATOM 1827 O O . GLY A 1 246 ? -9.792 10.354 28.729 1.00 96.62 246 GLY A O 1
ATOM 1828 N N . LEU A 1 247 ? -11.578 9.023 28.397 1.00 96.38 247 LEU A N 1
ATOM 1829 C CA . LEU A 1 247 ? -10.972 8.179 27.363 1.00 96.38 247 LEU A CA 1
ATOM 1830 C C . LEU A 1 247 ? -10.796 8.918 26.034 1.00 96.38 247 LEU A C 1
ATOM 1832 O O . LEU A 1 247 ? -9.757 8.771 25.406 1.00 96.38 247 LEU A O 1
ATOM 1836 N N . GLU A 1 248 ? -11.747 9.759 25.628 1.00 95.38 248 GLU A N 1
ATOM 1837 C CA . GLU A 1 248 ? -11.640 10.579 24.407 1.00 95.38 248 GLU A CA 1
ATOM 1838 C C . GLU A 1 248 ? -10.456 11.560 24.454 1.00 95.38 248 GLU A C 1
ATOM 1840 O O . GLU A 1 248 ? -9.929 11.948 23.415 1.00 95.38 248 GLU A O 1
ATOM 1845 N N . ARG A 1 249 ? -9.985 11.934 25.652 1.00 94.50 249 ARG A N 1
ATOM 1846 C CA . ARG A 1 249 ? -8.768 12.747 25.823 1.00 94.50 249 ARG A CA 1
ATOM 1847 C C . ARG A 1 249 ? -7.476 11.955 25.629 1.00 94.50 249 ARG A C 1
ATOM 1849 O O . ARG A 1 249 ? -6.425 12.567 25.444 1.00 94.50 249 ARG A O 1
ATOM 1856 N N . VAL A 1 250 ? -7.523 10.625 25.698 1.00 93.31 250 VAL A N 1
ATOM 1857 C CA . VAL A 1 250 ? -6.359 9.770 25.450 1.00 93.31 250 VAL A CA 1
ATOM 1858 C C . VAL A 1 250 ? -6.159 9.681 23.943 1.00 93.31 250 VAL A C 1
ATOM 1860 O O . VAL A 1 250 ? -6.784 8.869 23.262 1.00 93.31 250 VAL A O 1
ATOM 1863 N N . ARG A 1 251 ? -5.288 10.541 23.412 1.00 86.75 251 ARG A N 1
ATOM 1864 C CA . ARG A 1 251 ? -4.939 10.516 21.993 1.00 86.75 251 ARG A CA 1
ATOM 1865 C C . ARG A 1 251 ? -3.982 9.354 21.698 1.00 86.75 251 ARG A C 1
ATOM 1867 O O . ARG A 1 251 ? -2.982 9.210 22.405 1.00 86.75 251 ARG A O 1
ATOM 1874 N N . PRO A 1 252 ? -4.267 8.525 20.678 1.00 88.25 252 PRO A N 1
ATOM 1875 C CA . PRO A 1 252 ? -3.287 7.592 20.136 1.00 88.25 252 PRO A CA 1
ATOM 1876 C C . PRO A 1 252 ? -2.017 8.328 19.689 1.00 88.25 252 PRO A C 1
ATOM 1878 O O . PRO A 1 252 ? -2.077 9.492 19.298 1.00 88.25 252 PRO A O 1
ATOM 1881 N N . THR A 1 253 ? -0.873 7.650 19.750 1.00 91.25 253 THR A N 1
ATOM 1882 C CA . THR A 1 253 ? 0.410 8.213 19.316 1.00 91.25 253 THR A CA 1
ATOM 1883 C C . THR A 1 253 ? 0.519 8.128 17.796 1.00 91.25 253 THR A C 1
ATOM 1885 O O . THR A 1 253 ? 0.847 7.072 17.263 1.00 91.25 253 THR A O 1
ATOM 1888 N N . PHE A 1 254 ? 0.215 9.235 17.129 1.00 93.25 254 PHE A N 1
ATOM 1889 C CA . PHE A 1 254 ? 0.451 9.483 15.708 1.00 93.25 254 PHE A CA 1
ATOM 1890 C C . PHE A 1 254 ? 1.068 10.874 15.569 1.00 93.25 254 PHE A C 1
ATOM 1892 O O . PHE A 1 254 ? 0.862 11.709 16.456 1.00 93.25 254 PHE A O 1
ATOM 1899 N N . ASP A 1 255 ? 1.801 11.114 14.486 1.00 92.50 255 ASP A N 1
ATOM 1900 C CA . ASP A 1 255 ? 2.388 12.433 14.231 1.00 92.50 255 ASP A CA 1
ATOM 1901 C C . ASP A 1 255 ? 1.298 13.410 13.786 1.00 92.50 255 ASP A C 1
ATOM 1903 O O . ASP A 1 255 ? 1.210 14.519 14.303 1.00 92.50 255 ASP A O 1
ATOM 1907 N N . GLU A 1 256 ? 0.392 12.942 12.922 1.00 92.25 256 GLU A N 1
ATOM 1908 C CA . GLU A 1 256 ? -0.791 13.686 12.496 1.00 92.25 256 GLU A CA 1
ATOM 1909 C C . GLU A 1 256 ? -2.071 12.895 12.766 1.00 92.25 256 GLU A C 1
ATOM 1911 O O . GLU A 1 256 ? -2.106 11.661 12.695 1.00 92.25 256 GLU A O 1
ATOM 1916 N N . THR A 1 257 ? -3.146 13.616 13.095 1.00 94.25 257 THR A N 1
ATOM 1917 C CA . THR A 1 257 ? -4.419 13.015 13.516 1.00 94.25 257 THR A CA 1
ATOM 1918 C C . THR A 1 257 ? -5.630 13.731 12.933 1.00 94.25 257 THR A C 1
ATOM 1920 O O . THR A 1 257 ? -5.646 14.955 12.831 1.00 94.25 257 THR A O 1
ATOM 1923 N N . LEU A 1 258 ? -6.677 12.968 12.610 1.00 94.12 258 LEU A N 1
ATOM 1924 C CA . LEU A 1 258 ? -7.988 13.489 12.221 1.00 94.12 258 LEU A CA 1
ATOM 1925 C C . LEU A 1 258 ? -9.083 12.800 13.039 1.00 94.12 258 LEU A C 1
ATOM 1927 O O . LEU A 1 258 ? -9.210 11.574 13.011 1.00 94.12 258 LEU A O 1
ATOM 1931 N N . ASP A 1 259 ? -9.874 13.598 13.755 1.00 95.12 259 ASP A N 1
ATOM 1932 C CA . ASP A 1 259 ? -10.998 13.112 14.555 1.00 95.12 259 ASP A CA 1
ATOM 1933 C C . ASP A 1 259 ? -12.168 12.693 13.641 1.00 95.12 259 ASP A C 1
ATOM 1935 O O . ASP A 1 259 ? -12.587 13.436 12.751 1.00 95.12 259 ASP A O 1
ATOM 1939 N N . VAL A 1 260 ? -12.706 11.494 13.869 1.00 96.38 260 VAL A N 1
ATOM 1940 C CA . VAL A 1 260 ? -13.838 10.906 13.134 1.00 96.38 260 VAL A CA 1
ATOM 1941 C C . VAL A 1 260 ? -14.780 10.164 14.082 1.00 96.38 260 VAL A C 1
ATOM 1943 O O . VAL A 1 260 ? -14.394 9.759 15.179 1.00 96.38 260 VAL A O 1
ATOM 1946 N N . ASP A 1 261 ? -16.013 9.906 13.649 1.00 97.56 261 ASP A N 1
ATOM 1947 C CA . ASP A 1 261 ? -16.937 9.072 14.417 1.00 97.56 261 ASP A CA 1
ATOM 1948 C C . ASP A 1 261 ? -16.537 7.591 14.343 1.00 97.56 261 ASP A C 1
ATOM 1950 O O . ASP A 1 261 ? -16.409 6.998 13.268 1.00 97.56 261 ASP A O 1
ATOM 1954 N N . CYS A 1 262 ? -16.376 6.952 15.503 1.00 98.19 262 CYS A N 1
ATOM 1955 C CA . CYS A 1 262 ? -16.071 5.531 15.574 1.00 98.19 262 CYS A CA 1
ATOM 1956 C C . CYS A 1 262 ? -17.241 4.687 15.035 1.00 98.19 262 CYS A C 1
ATOM 1958 O O . CYS A 1 262 ? -18.333 4.734 15.611 1.00 98.19 262 CYS A O 1
ATOM 1960 N N . PRO A 1 263 ? -17.026 3.796 14.048 1.00 98.31 263 PRO A N 1
ATOM 1961 C CA . PRO A 1 263 ? -18.101 2.962 13.503 1.00 98.31 263 PRO A CA 1
ATOM 1962 C C . PRO A 1 263 ? -18.632 1.906 14.491 1.00 98.31 263 PRO A C 1
ATOM 1964 O O . PRO A 1 263 ? -19.694 1.329 14.260 1.00 98.31 263 PRO A O 1
ATOM 1967 N N . ALA A 1 264 ? -17.913 1.628 15.586 1.00 98.38 264 ALA A N 1
ATOM 1968 C CA . ALA A 1 264 ? -18.340 0.666 16.602 1.00 98.38 264 ALA A CA 1
ATOM 1969 C C . ALA A 1 264 ? -19.214 1.300 17.696 1.00 98.38 264 ALA A C 1
ATOM 1971 O O . ALA A 1 264 ? -20.295 0.785 17.987 1.00 98.38 264 ALA A O 1
ATOM 1972 N N . CYS A 1 265 ? -18.756 2.400 18.307 1.00 98.25 265 CYS A N 1
ATOM 1973 C CA . CYS A 1 265 ? -19.410 3.010 19.473 1.00 98.25 265 CYS A CA 1
ATOM 1974 C C . CYS A 1 265 ? -19.991 4.415 19.237 1.00 98.25 265 CYS A C 1
ATOM 1976 O O . CYS A 1 265 ? -20.654 4.937 20.133 1.00 98.25 265 CYS A O 1
ATOM 1978 N N . GLY A 1 266 ? -19.751 5.032 18.074 1.00 97.81 266 GLY A N 1
ATOM 1979 C CA . GLY A 1 266 ? -20.219 6.384 17.739 1.00 97.81 266 GLY A CA 1
ATOM 1980 C C . GLY A 1 266 ? -19.555 7.513 18.536 1.00 97.81 266 GLY A C 1
ATOM 1981 O O . GLY A 1 266 ? -20.096 8.610 18.589 1.00 97.81 266 GLY A O 1
ATOM 1982 N N . ARG A 1 267 ? -18.433 7.237 19.212 1.00 97.44 267 ARG A N 1
ATOM 1983 C CA . ARG A 1 267 ? -17.622 8.228 19.942 1.00 97.44 267 ARG A CA 1
ATOM 1984 C C . ARG A 1 267 ? -16.407 8.649 19.125 1.00 97.44 267 ARG A C 1
ATOM 1986 O O . ARG A 1 267 ? -16.123 8.010 18.112 1.00 97.44 267 ARG A O 1
ATOM 1993 N N . SER A 1 268 ? -15.686 9.671 19.583 1.00 97.06 268 SER A N 1
ATOM 1994 C CA . SER A 1 268 ? -14.512 10.163 18.857 1.00 97.06 268 SER A CA 1
ATOM 1995 C C . SER A 1 268 ? -13.455 9.060 18.701 1.00 97.06 268 SER A C 1
ATOM 1997 O O . SER A 1 268 ? -13.046 8.402 19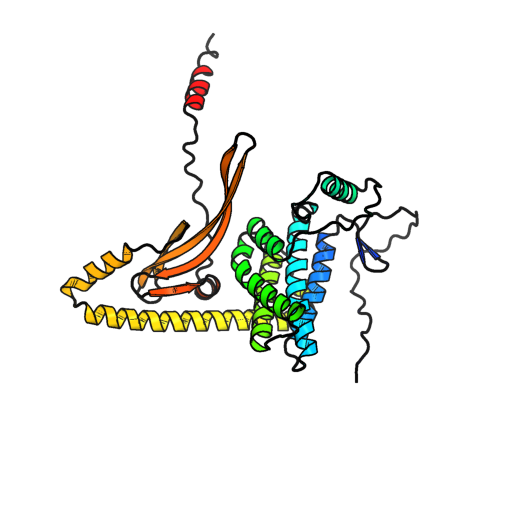.667 1.00 97.06 268 SER A O 1
ATOM 1999 N N . ALA A 1 269 ? -13.054 8.820 17.461 1.00 97.38 269 ALA A N 1
ATOM 2000 C CA . ALA A 1 269 ? -11.920 8.004 17.067 1.00 97.38 269 ALA A CA 1
ATOM 2001 C C . ALA A 1 269 ? -10.952 8.859 16.253 1.00 97.38 269 ALA A C 1
ATOM 2003 O O . ALA A 1 269 ? -11.295 9.940 15.788 1.00 97.38 269 ALA A O 1
ATOM 2004 N N . VAL A 1 270 ? -9.743 8.349 16.071 1.00 96.94 270 VAL A N 1
ATOM 2005 C CA . VAL A 1 270 ? -8.670 9.063 15.396 1.00 96.94 270 VAL A CA 1
ATOM 2006 C C . VAL A 1 270 ? -8.205 8.251 14.198 1.00 96.94 270 VAL A C 1
ATOM 2008 O O . VAL A 1 270 ? -7.862 7.072 14.338 1.00 96.94 270 VAL A O 1
ATOM 2011 N N . LEU A 1 271 ? -8.194 8.890 13.033 1.00 96.31 271 LEU A N 1
ATOM 2012 C CA . LEU A 1 271 ? -7.358 8.491 11.907 1.00 96.31 271 LEU A CA 1
ATOM 2013 C C . LEU A 1 271 ? -5.943 9.013 12.148 1.00 96.31 271 LEU A C 1
ATOM 2015 O O . LEU A 1 271 ? -5.788 10.162 12.562 1.00 96.31 271 LEU A O 1
ATOM 2019 N N . GLY A 1 272 ? -4.942 8.166 11.936 1.00 95.25 272 GLY A N 1
ATOM 2020 C CA . GLY A 1 272 ? -3.550 8.473 12.246 1.00 95.25 272 GLY A CA 1
ATOM 2021 C C . GLY A 1 272 ? -2.633 8.381 11.041 1.00 95.25 272 GLY A C 1
ATOM 2022 O O . GLY A 1 272 ? -2.783 7.466 10.227 1.00 95.25 272 GLY A O 1
ATOM 2023 N N . TRP A 1 273 ? -1.661 9.288 10.983 1.00 93.56 273 TRP A N 1
ATOM 2024 C CA . TRP A 1 273 ? -0.536 9.213 10.061 1.00 93.56 273 TRP A CA 1
ATOM 2025 C C . TRP A 1 273 ? 0.788 9.333 10.813 1.00 93.56 273 TRP A C 1
ATOM 2027 O O . TRP A 1 273 ? 0.878 10.031 11.829 1.00 93.56 273 TRP A O 1
ATOM 2037 N N . THR A 1 274 ? 1.810 8.666 10.293 1.00 92.12 274 THR A N 1
ATOM 2038 C CA . THR A 1 274 ? 3.190 8.772 10.771 1.00 92.12 274 THR A CA 1
ATOM 2039 C C . THR A 1 274 ? 4.027 9.487 9.721 1.00 92.12 274 THR A C 1
ATOM 2041 O O . THR A 1 274 ? 3.918 9.200 8.529 1.00 92.12 274 THR A O 1
ATOM 2044 N N . ALA A 1 275 ? 4.818 10.456 10.162 1.00 89.56 275 ALA A N 1
ATOM 2045 C CA . ALA A 1 275 ? 5.720 11.209 9.316 1.00 89.56 275 ALA A CA 1
ATOM 2046 C C . ALA A 1 275 ? 7.013 10.414 9.120 1.00 89.56 275 ALA A C 1
ATOM 2048 O O . ALA A 1 275 ? 7.681 10.033 10.084 1.00 89.56 275 ALA A O 1
ATOM 2049 N N . ASP A 1 276 ? 7.398 10.209 7.866 1.00 84.12 276 ASP A N 1
ATOM 2050 C CA . ASP A 1 276 ? 8.745 9.754 7.542 1.00 84.12 276 ASP A CA 1
ATOM 2051 C C . ASP A 1 276 ? 9.684 10.958 7.662 1.00 84.12 276 ASP A C 1
ATOM 2053 O O . ASP A 1 276 ? 9.689 11.840 6.802 1.00 84.12 276 ASP A O 1
ATOM 2057 N N . ILE A 1 277 ? 10.405 11.059 8.779 1.00 84.25 277 ILE A N 1
ATOM 2058 C CA . ILE A 1 277 ? 11.312 12.177 9.051 1.00 84.25 277 ILE A CA 1
ATOM 2059 C C . ILE A 1 277 ? 12.747 11.727 8.796 1.00 84.25 277 ILE A C 1
ATOM 2061 O O . ILE A 1 277 ? 13.330 10.967 9.574 1.00 84.25 277 ILE A O 1
ATOM 2065 N N . GLU A 1 278 ? 13.345 12.272 7.742 1.00 80.25 278 GLU A N 1
ATOM 2066 C CA . GLU A 1 278 ? 14.764 12.111 7.461 1.00 80.25 278 GLU A CA 1
ATOM 2067 C C . GLU A 1 278 ? 15.534 13.243 8.147 1.00 80.25 278 GLU A C 1
ATOM 2069 O O . GLU A 1 278 ? 15.347 14.424 7.851 1.00 80.25 278 GLU A O 1
ATOM 2074 N N . VAL A 1 279 ? 16.371 12.884 9.122 1.00 83.75 279 VAL A N 1
ATO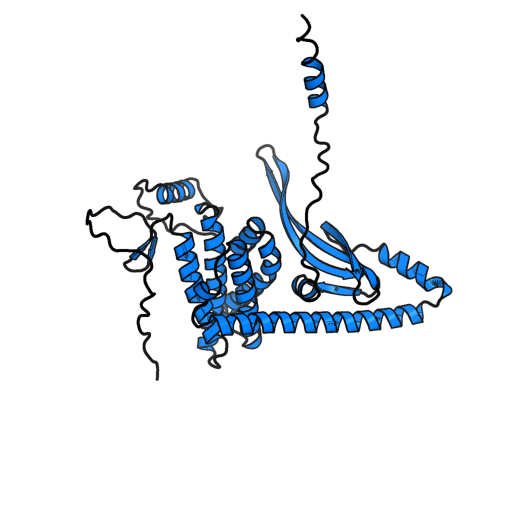M 2075 C CA . VAL A 1 279 ? 17.228 13.842 9.827 1.00 83.75 279 VAL A CA 1
ATOM 2076 C C . VAL A 1 279 ? 18.617 13.778 9.217 1.00 83.75 279 VAL A C 1
ATOM 2078 O O . VAL A 1 279 ? 19.365 12.824 9.441 1.00 83.75 279 VAL A O 1
ATOM 2081 N N . GLU A 1 280 ? 18.972 14.815 8.474 1.00 80.00 280 GLU A N 1
ATOM 2082 C CA . GLU A 1 280 ? 20.294 14.960 7.883 1.00 80.00 280 GLU A CA 1
ATOM 2083 C C . GLU A 1 280 ? 21.112 15.993 8.654 1.00 80.00 280 GLU A C 1
ATOM 2085 O O . GLU A 1 280 ? 20.591 16.863 9.358 1.00 80.00 280 GLU A O 1
ATOM 2090 N N . ARG A 1 281 ? 22.434 15.862 8.544 1.00 87.31 281 ARG A N 1
ATOM 2091 C CA . ARG A 1 281 ? 23.386 16.800 9.123 1.00 87.31 281 ARG A CA 1
ATOM 2092 C C . ARG A 1 281 ? 24.059 17.565 7.999 1.00 87.31 281 ARG A C 1
ATOM 2094 O O . ARG A 1 281 ? 24.635 16.942 7.105 1.00 87.31 281 ARG A O 1
ATOM 2101 N N . ASP A 1 282 ? 24.006 18.885 8.054 1.00 83.19 282 ASP A N 1
ATOM 2102 C CA . ASP A 1 282 ? 24.659 19.726 7.061 1.00 83.19 282 ASP A CA 1
ATOM 2103 C C . ASP A 1 282 ? 26.190 19.767 7.240 1.00 83.19 282 ASP A C 1
ATOM 2105 O O . ASP A 1 282 ? 26.777 19.134 8.128 1.00 83.19 282 ASP A O 1
ATOM 2109 N N . SER A 1 283 ? 26.864 20.500 6.349 1.00 83.31 283 SER A N 1
ATOM 2110 C CA . SER A 1 283 ? 28.322 20.656 6.370 1.00 83.31 283 SER A CA 1
ATOM 2111 C C . SER A 1 283 ? 28.849 21.440 7.571 1.00 83.31 283 SER A C 1
ATOM 2113 O O . SER A 1 283 ? 30.015 21.259 7.931 1.00 83.31 283 SER A O 1
ATOM 2115 N N . ASP A 1 284 ? 28.018 22.288 8.174 1.00 89.12 284 ASP A N 1
ATOM 2116 C CA . ASP A 1 284 ? 28.365 23.106 9.340 1.00 89.12 284 ASP A CA 1
ATOM 2117 C C . ASP A 1 284 ? 28.123 22.343 10.654 1.00 89.12 284 ASP A C 1
ATOM 2119 O O . ASP A 1 284 ? 28.642 22.699 11.717 1.00 89.12 284 ASP A O 1
ATOM 2123 N N . GLY A 1 285 ? 27.459 21.192 10.554 1.00 89.38 285 GLY A N 1
ATOM 2124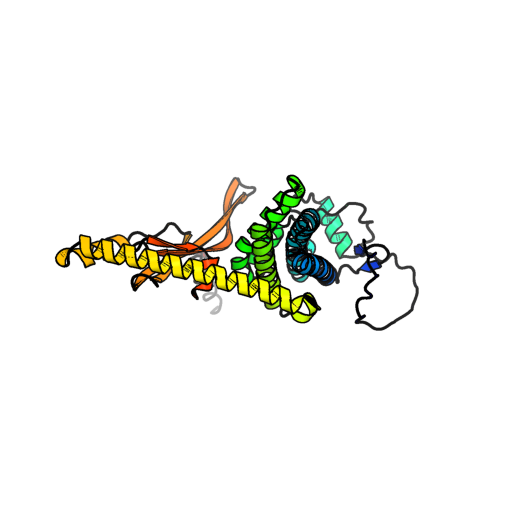 C CA . GLY A 1 285 ? 27.216 20.259 11.633 1.00 89.38 285 GLY A CA 1
ATOM 2125 C C . GLY A 1 285 ? 25.864 20.447 12.311 1.00 89.38 285 GLY A C 1
ATOM 2126 O O . GLY A 1 285 ? 25.652 19.772 13.329 1.00 89.38 285 GLY A O 1
ATOM 2127 N N . ASP A 1 286 ? 24.992 21.289 11.759 1.00 86.94 286 ASP A N 1
ATOM 2128 C CA . ASP A 1 286 ? 23.611 21.474 12.187 1.00 86.94 286 ASP A CA 1
ATOM 2129 C C . ASP A 1 286 ? 22.720 20.372 11.602 1.00 86.94 286 ASP A C 1
ATOM 2131 O O . ASP A 1 286 ? 23.052 19.727 10.605 1.00 86.94 286 ASP A O 1
ATOM 2135 N N . TYR A 1 287 ? 21.606 20.094 12.278 1.00 84.88 287 TYR A N 1
ATOM 2136 C CA . TYR A 1 287 ? 20.641 19.087 11.844 1.00 84.88 287 TYR A CA 1
ATOM 2137 C C . TYR A 1 287 ? 19.442 19.773 11.207 1.00 84.88 287 TYR A C 1
ATOM 2139 O O . TYR A 1 287 ? 18.874 20.692 11.799 1.00 84.88 287 TYR A O 1
ATOM 2147 N N . TYR A 1 288 ? 19.011 19.272 10.056 1.00 81.38 288 TYR A N 1
ATOM 2148 C CA . TYR A 1 288 ? 17.701 19.587 9.503 1.00 81.38 288 TYR A CA 1
ATOM 2149 C C . TYR A 1 288 ? 16.870 18.314 9.388 1.00 81.38 288 TYR A C 1
ATOM 2151 O O . TYR A 1 288 ? 17.382 17.226 9.132 1.00 81.38 288 TYR A O 1
ATOM 2159 N N . ALA A 1 289 ? 15.572 18.464 9.625 1.00 81.12 289 ALA A N 1
ATOM 2160 C CA . ALA A 1 289 ? 14.592 17.410 9.447 1.00 81.12 289 ALA A CA 1
ATOM 2161 C C . ALA A 1 289 ? 13.822 17.699 8.159 1.00 81.12 289 ALA A C 1
ATOM 2163 O O . ALA A 1 289 ? 13.199 18.755 8.032 1.00 81.12 289 ALA A O 1
ATOM 2164 N N . ALA A 1 290 ? 13.875 16.774 7.209 1.00 76.00 290 ALA A N 1
ATOM 2165 C CA . ALA A 1 290 ? 13.016 16.777 6.040 1.00 76.00 290 ALA A CA 1
ATOM 2166 C C . ALA A 1 290 ? 11.871 15.789 6.281 1.00 76.00 290 ALA A C 1
ATOM 2168 O O . ALA A 1 290 ? 12.104 14.620 6.584 1.00 76.00 290 ALA A O 1
ATOM 2169 N N . VAL A 1 291 ? 10.628 16.255 6.151 1.00 76.38 291 VAL A N 1
ATOM 2170 C CA . VAL A 1 291 ? 9.465 15.360 6.136 1.00 76.38 291 VAL A CA 1
ATOM 2171 C C . VAL A 1 291 ? 9.385 14.747 4.740 1.00 76.38 291 VAL A C 1
ATOM 2173 O O . VAL A 1 291 ? 9.038 15.426 3.773 1.00 76.38 291 VAL A O 1
ATOM 2176 N N . GLY A 1 292 ? 9.768 13.479 4.631 1.00 70.50 292 GLY A N 1
ATOM 2177 C CA . GLY A 1 292 ? 9.792 12.700 3.397 1.00 70.50 292 GLY A CA 1
ATOM 2178 C C . GLY A 1 292 ? 8.412 12.231 2.939 1.00 70.50 292 GLY A C 1
ATOM 2179 O O . GLY A 1 292 ? 8.237 11.934 1.758 1.00 70.50 292 GLY A O 1
ATOM 2180 N N . GLY A 1 293 ? 7.424 12.195 3.834 1.00 80.62 293 GLY A N 1
ATOM 2181 C CA . GLY A 1 293 ? 6.051 11.804 3.526 1.00 80.62 293 GLY A CA 1
ATOM 2182 C C . GLY A 1 293 ? 5.221 11.549 4.782 1.00 80.62 293 GLY A C 1
ATOM 2183 O O . GLY A 1 293 ? 5.737 11.619 5.896 1.00 80.62 293 GLY A O 1
ATOM 2184 N N . MET A 1 294 ? 3.935 11.259 4.581 1.00 85.88 294 MET A N 1
ATOM 2185 C CA . MET A 1 294 ? 3.005 10.848 5.633 1.00 85.88 294 MET A CA 1
ATOM 2186 C C . MET A 1 294 ? 2.404 9.496 5.258 1.00 85.88 294 MET A C 1
ATOM 2188 O O . MET A 1 294 ? 1.749 9.381 4.220 1.00 85.88 294 MET A O 1
ATOM 2192 N N . ASP A 1 295 ? 2.570 8.502 6.121 1.00 88.25 295 ASP A N 1
ATOM 2193 C CA . ASP A 1 295 ? 2.007 7.169 5.938 1.00 88.25 295 ASP A CA 1
ATOM 2194 C C . ASP A 1 295 ? 0.722 7.024 6.745 1.00 88.25 295 ASP A C 1
ATOM 2196 O O . ASP A 1 295 ? 0.695 7.256 7.952 1.00 88.25 295 ASP A O 1
ATOM 2200 N N . PHE A 1 296 ? -0.369 6.643 6.078 1.00 92.12 296 PHE A N 1
ATOM 2201 C CA . PHE A 1 296 ? -1.637 6.389 6.754 1.00 92.12 296 PHE A CA 1
ATOM 2202 C C . PHE A 1 296 ? -1.561 5.084 7.552 1.00 92.12 296 PHE A C 1
ATOM 2204 O O . PHE A 1 296 ? -1.385 4.010 6.981 1.00 92.12 296 PHE A O 1
ATOM 2211 N N . GLU A 1 297 ? -1.751 5.162 8.868 1.00 94.25 297 GLU A N 1
ATOM 2212 C CA . GLU A 1 297 ? -1.637 4.019 9.786 1.00 94.25 297 GLU A CA 1
ATOM 2213 C C . GLU A 1 297 ? -2.978 3.306 10.026 1.00 94.25 297 GLU A C 1
ATOM 2215 O O . GLU A 1 297 ? -3.033 2.112 10.358 1.00 94.25 297 GLU A O 1
ATOM 2220 N N . GLY A 1 298 ? -4.086 4.027 9.848 1.00 95.69 298 GLY A N 1
ATOM 2221 C CA . GLY A 1 298 ? -5.445 3.520 10.017 1.00 95.69 298 GLY A CA 1
ATOM 2222 C C . GLY A 1 298 ? -6.237 4.258 11.093 1.00 95.69 298 GLY A C 1
ATOM 2223 O O . GLY A 1 298 ? -6.048 5.449 11.326 1.00 95.69 298 GLY A O 1
ATOM 2224 N N . LEU A 1 299 ? -7.157 3.540 11.741 1.00 97.69 299 LEU A N 1
ATOM 2225 C CA . LEU A 1 299 ? -8.109 4.079 12.715 1.00 97.69 299 LEU A CA 1
ATOM 2226 C C . LEU A 1 299 ? -7.885 3.476 14.105 1.00 97.69 299 LEU A C 1
ATOM 2228 O O . LEU A 1 299 ? -7.720 2.258 14.263 1.00 97.69 299 LEU A O 1
ATOM 2232 N N . ARG A 1 300 ? -7.936 4.318 15.139 1.00 98.06 300 ARG A N 1
ATOM 2233 C CA . ARG A 1 300 ? -7.892 3.916 16.553 1.00 98.06 300 ARG A CA 1
ATOM 2234 C C . ARG A 1 300 ? -8.984 4.636 17.343 1.00 98.06 300 ARG A C 1
ATOM 2236 O O . ARG A 1 300 ? -9.103 5.853 17.270 1.00 98.06 300 ARG A O 1
ATOM 2243 N N . CYS A 1 301 ? -9.764 3.904 18.135 1.00 98.06 301 CYS A N 1
ATOM 2244 C CA . CYS A 1 301 ? -10.740 4.486 19.059 1.00 98.06 301 CYS A CA 1
ATOM 2245 C C . CYS A 1 301 ? -10.337 4.201 20.513 1.00 98.06 301 CYS A C 1
ATOM 2247 O O . CYS A 1 301 ? -10.355 3.033 20.910 1.00 98.06 301 CYS A O 1
ATOM 2249 N N . PRO A 1 302 ? -10.050 5.226 21.336 1.00 97.44 302 PRO A N 1
ATOM 2250 C CA . PRO A 1 302 ? -9.654 5.025 22.733 1.00 97.44 302 PRO A CA 1
ATOM 2251 C C . PRO A 1 302 ? -10.817 4.593 23.644 1.00 97.44 302 PRO A C 1
ATOM 2253 O O . PRO A 1 302 ? -10.601 4.169 24.775 1.00 97.44 302 PRO A O 1
ATOM 2256 N N . VAL A 1 303 ? -12.067 4.697 23.175 1.00 97.44 303 VAL A N 1
ATOM 2257 C CA . VAL A 1 303 ? -13.256 4.372 23.979 1.00 97.44 303 VAL A CA 1
ATOM 2258 C C . VAL A 1 303 ? -13.581 2.874 23.917 1.00 97.44 303 VAL A C 1
ATOM 2260 O O . VAL A 1 303 ? -13.720 2.205 24.947 1.00 97.44 303 VAL A O 1
ATOM 2263 N N . CYS A 1 304 ? -13.706 2.331 22.704 1.00 97.94 304 CYS A N 1
ATOM 2264 C CA . CYS A 1 304 ? -14.070 0.927 22.472 1.00 97.94 304 CYS A CA 1
ATOM 2265 C C . CYS A 1 304 ? -12.882 0.020 22.119 1.00 97.94 304 CYS A C 1
ATOM 2267 O O . CYS A 1 304 ? -13.088 -1.159 21.844 1.00 97.94 304 CYS A O 1
ATOM 2269 N N . ASP A 1 305 ? -11.662 0.564 22.119 1.00 97.31 305 ASP A N 1
ATOM 2270 C CA . ASP A 1 305 ? -10.417 -0.103 21.716 1.00 97.31 305 ASP A CA 1
ATOM 2271 C C . ASP A 1 305 ? -10.426 -0.624 20.265 1.00 97.31 305 ASP A C 1
ATOM 2273 O O . ASP A 1 305 ? -9.657 -1.520 19.908 1.00 97.31 305 ASP A O 1
ATOM 2277 N N . LEU A 1 306 ? -11.290 -0.074 19.397 1.00 98.19 306 LEU A N 1
ATOM 2278 C CA . LEU A 1 306 ? -11.280 -0.420 17.977 1.00 98.19 306 LEU A CA 1
ATOM 2279 C C . LEU A 1 306 ? -9.942 -0.016 17.356 1.00 98.19 306 LEU A C 1
ATOM 2281 O O . LEU A 1 306 ? -9.512 1.131 17.470 1.00 98.19 306 LEU A O 1
ATOM 2285 N N . SER A 1 307 ? -9.331 -0.960 16.647 1.00 97.88 307 SER A N 1
ATOM 2286 C CA . SER A 1 307 ? -8.074 -0.784 15.933 1.00 97.88 307 SER A CA 1
ATOM 2287 C C . SER A 1 307 ? -8.194 -1.402 14.540 1.00 97.88 307 SER A C 1
ATOM 2289 O O . SER A 1 307 ? -8.297 -2.628 14.402 1.00 97.88 307 SER A O 1
ATOM 2291 N N . LEU A 1 308 ? -8.237 -0.540 13.523 1.00 97.62 308 LEU A N 1
ATOM 2292 C CA . LEU A 1 308 ? -8.207 -0.908 12.107 1.00 97.62 308 LEU A CA 1
ATOM 2293 C C . LEU A 1 308 ? -6.895 -0.408 11.511 1.00 97.62 308 LEU A C 1
ATOM 2295 O O . LEU A 1 308 ? -6.525 0.742 11.746 1.00 97.62 308 LEU A O 1
ATOM 2299 N N . ASP A 1 309 ? -6.169 -1.244 10.781 1.00 95.69 309 ASP A N 1
ATOM 2300 C CA . ASP A 1 309 ? -5.027 -0.745 10.008 1.00 95.69 309 ASP A CA 1
ATOM 2301 C C . ASP A 1 309 ? -5.481 0.022 8.754 1.00 95.69 309 ASP A C 1
ATOM 2303 O O . ASP A 1 309 ? -6.679 0.129 8.490 1.00 95.69 309 ASP A O 1
ATOM 2307 N N . ALA A 1 310 ? -4.538 0.596 8.006 1.00 93.62 310 ALA A N 1
ATOM 2308 C CA . ALA A 1 310 ? -4.820 1.386 6.806 1.00 93.62 310 ALA A CA 1
ATOM 2309 C C . ALA A 1 310 ? -5.743 0.668 5.802 1.00 93.62 310 ALA A C 1
ATOM 2311 O O . ALA A 1 310 ? -6.771 1.210 5.397 1.00 93.62 310 ALA A O 1
ATOM 2312 N N . ASP A 1 311 ? -5.417 -0.584 5.463 1.00 92.75 311 ASP A N 1
ATOM 2313 C CA . ASP A 1 311 ? -6.181 -1.430 4.538 1.00 92.75 311 ASP A CA 1
ATOM 2314 C C . ASP A 1 311 ? -7.610 -1.698 5.055 1.00 92.75 311 ASP A C 1
ATOM 2316 O O . ASP A 1 311 ? -8.593 -1.635 4.309 1.00 92.75 311 ASP A O 1
ATOM 2320 N N . GLU A 1 312 ? -7.742 -2.030 6.342 1.00 96.12 312 GLU A N 1
ATOM 2321 C CA . GLU A 1 312 ? -9.029 -2.282 6.994 1.00 96.12 312 GLU A CA 1
ATOM 2322 C C . GLU A 1 312 ? -9.881 -1.007 7.084 1.00 96.12 312 GLU A C 1
ATOM 2324 O O . GLU A 1 312 ? -11.088 -1.060 6.836 1.00 96.12 312 GLU A O 1
ATOM 2329 N N . ALA A 1 313 ? -9.266 0.136 7.397 1.00 96.50 313 ALA A N 1
ATOM 2330 C CA . ALA A 1 313 ? -9.927 1.435 7.466 1.00 96.50 313 ALA A CA 1
ATOM 2331 C C . ALA A 1 313 ? -10.458 1.856 6.083 1.00 96.50 313 ALA A C 1
ATOM 2333 O O . ALA A 1 313 ? -11.648 2.173 5.957 1.00 96.50 313 ALA A O 1
ATOM 2334 N N . GLN A 1 314 ? -9.644 1.725 5.031 1.00 93.94 314 GLN A N 1
ATOM 2335 C CA . GLN A 1 314 ? -10.067 1.951 3.644 1.00 93.94 314 GLN A CA 1
ATOM 2336 C C . GLN A 1 314 ? -11.225 1.051 3.230 1.00 93.94 314 GLN A C 1
ATOM 2338 O O . GLN A 1 314 ? -12.208 1.522 2.654 1.00 93.94 314 GLN A O 1
ATOM 2343 N N . ALA A 1 315 ? -11.178 -0.233 3.589 1.00 94.81 315 ALA A N 1
ATOM 2344 C CA . ALA A 1 315 ? -12.263 -1.167 3.296 1.00 94.81 315 ALA A CA 1
ATOM 2345 C C . ALA A 1 315 ? -13.601 -0.786 3.969 1.00 94.81 315 ALA A C 1
ATOM 2347 O O . ALA A 1 315 ? -14.660 -1.274 3.556 1.00 94.81 315 ALA A O 1
ATOM 2348 N N . THR A 1 316 ? -13.562 0.086 4.983 1.00 95.81 316 THR A N 1
ATOM 2349 C CA . THR A 1 316 ? -14.733 0.641 5.682 1.00 95.81 316 THR A CA 1
ATOM 2350 C C . THR A 1 316 ? -15.105 2.066 5.265 1.00 95.81 316 THR A C 1
ATOM 2352 O O . THR A 1 316 ? -16.076 2.603 5.790 1.00 95.81 316 THR A O 1
ATOM 2355 N N . GLY A 1 317 ? -14.408 2.645 4.283 1.00 94.94 317 GLY A N 1
ATOM 2356 C CA . GLY A 1 317 ? -14.726 3.956 3.709 1.00 94.94 317 GLY A CA 1
ATOM 2357 C C . GLY A 1 317 ? -13.867 5.119 4.211 1.00 94.94 317 GLY A C 1
ATOM 2358 O O . GLY A 1 317 ? -14.174 6.257 3.871 1.00 94.94 317 GLY A O 1
ATOM 2359 N N . PHE A 1 318 ? -12.807 4.861 4.982 1.00 94.56 318 PHE A N 1
ATOM 2360 C CA . PHE A 1 318 ? -11.822 5.880 5.357 1.00 94.56 318 PHE A CA 1
ATOM 2361 C C . PHE A 1 318 ? -10.655 5.836 4.370 1.00 94.56 318 PHE A C 1
ATOM 2363 O O . PHE A 1 318 ? -9.806 4.957 4.467 1.00 94.56 318 PHE A O 1
ATOM 2370 N N . ASP A 1 319 ? -10.628 6.742 3.397 1.00 85.94 319 ASP A N 1
ATOM 2371 C CA . ASP A 1 319 ? -9.675 6.703 2.279 1.00 85.94 319 ASP A CA 1
ATOM 2372 C C . ASP A 1 319 ? -8.218 7.007 2.676 1.00 85.94 319 ASP A C 1
ATOM 2374 O O . ASP A 1 319 ? -7.304 6.628 1.945 1.00 85.94 319 ASP A O 1
ATOM 2378 N N . GLY A 1 320 ? -7.994 7.605 3.851 1.00 83.75 320 GLY A N 1
ATOM 2379 C CA . GLY A 1 320 ? -6.663 7.969 4.340 1.00 83.75 320 GLY A CA 1
ATOM 2380 C C . GLY A 1 320 ? -6.080 9.195 3.634 1.00 83.75 320 GLY A C 1
ATOM 2381 O O . GLY A 1 320 ? -4.902 9.498 3.830 1.00 83.75 320 GLY A O 1
ATOM 2382 N N . THR A 1 321 ? -6.887 9.898 2.829 1.00 82.06 321 THR A N 1
ATOM 2383 C CA . THR A 1 321 ? -6.459 11.100 2.116 1.00 82.06 321 THR A CA 1
ATOM 2384 C C . THR A 1 321 ? -6.254 12.221 3.126 1.00 82.06 321 THR A C 1
ATOM 2386 O O . THR A 1 321 ? -7.211 12.776 3.667 1.00 82.06 321 THR A O 1
ATOM 2389 N N . TRP A 1 322 ? -4.996 12.563 3.383 1.00 80.00 322 TRP A N 1
ATOM 2390 C CA . TRP A 1 322 ? -4.647 13.725 4.183 1.00 80.00 322 TRP A CA 1
ATOM 2391 C C . TRP A 1 322 ? -4.326 14.895 3.264 1.00 80.00 322 TRP A C 1
ATOM 2393 O O . TRP A 1 322 ? -3.481 14.793 2.375 1.00 80.00 322 TRP A O 1
ATOM 2403 N N . VAL A 1 323 ? -5.015 16.011 3.477 1.00 75.94 323 VAL A N 1
ATOM 2404 C CA . VAL A 1 323 ? -4.643 17.287 2.875 1.00 75.94 323 VAL A CA 1
ATOM 2405 C C . VAL A 1 323 ? -3.937 18.071 3.974 1.00 75.94 323 VAL A C 1
ATOM 2407 O O . VAL A 1 323 ? -4.609 18.420 4.949 1.00 75.94 323 VAL A O 1
ATOM 2410 N N . PRO A 1 324 ? -2.621 18.330 3.852 1.00 71.06 324 PRO A N 1
ATOM 2411 C CA . PRO A 1 324 ? -1.929 19.173 4.806 1.00 71.06 324 PRO A CA 1
ATOM 2412 C C . PRO A 1 324 ? -2.678 20.487 4.937 1.00 71.06 324 PRO A C 1
ATOM 2414 O O . PRO A 1 324 ? -3.000 21.126 3.928 1.00 71.06 324 PRO A O 1
ATOM 2417 N N . SER A 1 325 ? -2.903 20.926 6.172 1.00 72.81 325 SER A N 1
ATOM 2418 C CA . SER A 1 325 ? -3.116 22.351 6.379 1.00 72.81 325 SER A CA 1
ATOM 2419 C C . SER A 1 325 ? -1.907 23.067 5.773 1.00 72.81 325 SER A C 1
ATOM 2421 O O . SER A 1 325 ? -0.778 22.607 5.988 1.00 72.81 325 SER A O 1
ATOM 2423 N N . PRO A 1 326 ? -2.104 24.140 4.982 1.00 70.75 326 PRO A N 1
ATOM 2424 C CA . PRO A 1 326 ? -0.977 24.941 4.537 1.00 70.75 326 PRO A CA 1
ATOM 2425 C C . PRO A 1 326 ? -0.162 25.275 5.784 1.00 70.75 326 PRO A C 1
ATOM 2427 O O . PRO A 1 326 ? -0.768 25.622 6.805 1.00 70.75 326 PRO A O 1
ATOM 2430 N N . PRO A 1 327 ? 1.165 25.081 5.749 1.00 65.75 327 PRO A N 1
ATOM 2431 C CA . PRO A 1 327 ? 1.966 25.303 6.933 1.00 65.75 327 PRO A CA 1
ATOM 2432 C C . PRO A 1 327 ? 1.667 26.723 7.416 1.00 65.75 327 PRO A C 1
ATOM 2434 O O . PRO A 1 327 ? 1.672 27.660 6.613 1.00 65.75 327 PRO A O 1
ATOM 2437 N N . GLU A 1 328 ? 1.341 26.876 8.702 1.00 62.16 328 GLU A N 1
ATOM 2438 C CA . GLU A 1 328 ? 1.318 28.184 9.356 1.00 62.16 328 GLU A CA 1
ATOM 2439 C C . GLU A 1 328 ? 2.773 28.643 9.425 1.00 62.16 328 GLU A C 1
ATOM 2441 O O . GLU A 1 328 ? 3.451 28.539 10.445 1.00 62.16 328 GLU A O 1
ATOM 2446 N N . VAL A 1 329 ? 3.315 29.035 8.274 1.00 55.62 329 VAL A N 1
ATOM 2447 C CA . VAL A 1 329 ? 4.655 29.574 8.202 1.00 55.62 329 VAL A CA 1
ATOM 2448 C C . VAL A 1 329 ? 4.551 30.993 8.724 1.00 55.62 329 VAL A C 1
ATOM 2450 O O . VAL A 1 329 ? 4.330 31.934 7.971 1.00 55.62 329 VAL A O 1
ATOM 2453 N N . ASP A 1 330 ? 4.779 31.137 10.023 1.00 51.69 330 ASP A N 1
ATOM 2454 C CA . ASP A 1 330 ? 5.227 32.392 10.627 1.00 51.69 330 ASP A CA 1
ATOM 2455 C C . ASP A 1 330 ? 6.736 32.604 10.343 1.00 51.69 330 ASP A C 1
ATOM 2457 O O . ASP A 1 330 ? 7.475 33.186 11.124 1.00 51.69 330 ASP A O 1
ATOM 2461 N N . PHE A 1 331 ? 7.230 32.085 9.204 1.00 53.59 331 PHE A N 1
ATOM 2462 C CA . PHE A 1 331 ? 8.475 32.527 8.572 1.00 53.59 331 PHE A CA 1
ATOM 2463 C C . PHE A 1 331 ? 8.154 33.691 7.629 1.00 53.59 331 PHE A C 1
ATOM 2465 O O . PHE A 1 331 ? 8.533 33.683 6.457 1.00 53.59 331 PHE A O 1
ATOM 2472 N N . TYR A 1 332 ? 7.467 34.717 8.118 1.00 52.56 332 TYR A N 1
ATOM 2473 C CA . TYR A 1 332 ? 7.926 36.042 7.743 1.00 52.56 332 TYR A CA 1
ATOM 2474 C C . TYR A 1 332 ? 9.055 36.333 8.716 1.00 52.56 332 TYR A C 1
ATOM 2476 O O . TYR A 1 332 ? 8.802 36.535 9.899 1.00 52.56 332 TYR A O 1
ATOM 2484 N N . PRO A 1 333 ? 10.322 36.249 8.282 1.00 59.00 333 PRO A N 1
ATOM 2485 C CA . PRO A 1 333 ? 11.384 36.748 9.123 1.00 59.00 333 PRO A CA 1
ATOM 2486 C C . PRO A 1 333 ? 11.048 38.197 9.480 1.00 59.00 333 PRO A C 1
ATOM 2488 O O . PRO A 1 333 ? 10.727 38.961 8.571 1.00 59.00 333 PRO A O 1
ATOM 2491 N N . ASP A 1 334 ? 11.174 38.587 10.748 1.00 61.84 334 ASP A N 1
ATOM 2492 C CA . ASP A 1 334 ? 10.910 39.965 11.201 1.00 61.84 334 ASP A CA 1
ATOM 2493 C C . ASP A 1 334 ? 11.631 41.036 10.341 1.00 61.84 334 ASP A C 1
ATOM 2495 O O . ASP A 1 334 ? 11.210 42.186 10.274 1.00 61.8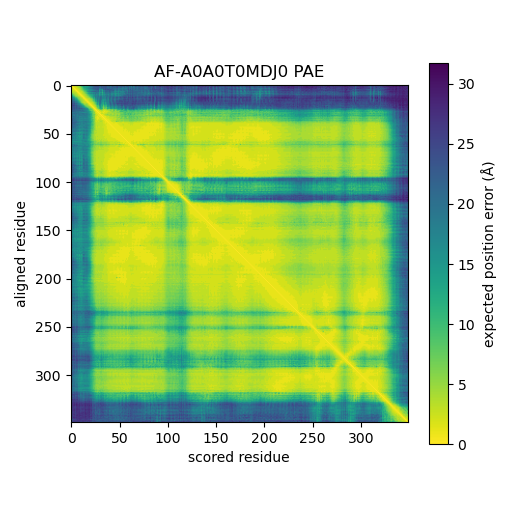4 334 ASP A O 1
ATOM 2499 N N . TRP A 1 335 ? 12.708 40.670 9.628 1.00 63.81 335 TRP A N 1
ATOM 2500 C CA . TRP A 1 335 ? 13.436 41.560 8.715 1.00 63.81 335 TRP A CA 1
ATOM 2501 C C . TRP A 1 335 ? 12.730 41.843 7.377 1.00 63.81 335 TRP A C 1
ATOM 2503 O O . TRP A 1 335 ? 13.103 42.793 6.691 1.00 63.81 335 TRP A O 1
ATOM 2513 N N . LEU A 1 336 ? 11.737 41.050 6.968 1.00 56.47 336 LEU A N 1
ATOM 2514 C CA . LEU A 1 336 ? 10.972 41.297 5.739 1.00 56.47 336 LEU A CA 1
ATOM 2515 C C . LEU A 1 336 ? 9.993 42.470 5.914 1.00 56.47 336 LEU A C 1
ATOM 2517 O O . LEU A 1 336 ? 9.766 43.207 4.955 1.00 56.47 336 LEU A O 1
ATOM 2521 N N . ASP A 1 337 ? 9.526 42.713 7.141 1.00 62.19 337 ASP A N 1
ATOM 2522 C CA . ASP A 1 337 ? 8.742 43.904 7.483 1.00 62.19 337 ASP A CA 1
ATOM 2523 C C . ASP A 1 337 ? 9.597 45.186 7.426 1.00 62.19 337 ASP A C 1
ATOM 2525 O O . ASP A 1 337 ? 9.117 46.229 6.984 1.00 62.19 337 ASP A O 1
ATOM 2529 N N . GLU A 1 338 ? 10.895 45.115 7.756 1.00 63.28 338 GLU A N 1
ATOM 2530 C CA . GLU A 1 338 ? 11.813 46.265 7.642 1.00 63.28 338 GLU A CA 1
ATOM 2531 C C . GLU A 1 338 ? 12.141 46.645 6.185 1.00 63.28 338 GLU A C 1
ATOM 2533 O O . GLU A 1 338 ? 12.441 47.806 5.900 1.00 63.28 338 GLU A O 1
ATOM 2538 N N . VAL A 1 339 ? 12.088 45.692 5.247 1.00 60.94 339 VAL A N 1
ATOM 2539 C CA . VAL A 1 339 ? 12.388 45.940 3.822 1.00 60.94 339 VAL A CA 1
ATOM 2540 C C . VAL A 1 339 ? 11.181 46.522 3.082 1.00 60.94 339 VAL A C 1
ATOM 2542 O O . VAL A 1 339 ? 11.362 47.335 2.176 1.00 60.94 339 VAL A O 1
ATOM 2545 N N . ILE A 1 340 ? 9.958 46.157 3.477 1.00 59.69 340 ILE A N 1
ATOM 2546 C CA . ILE A 1 340 ? 8.728 46.690 2.868 1.00 59.69 340 ILE A CA 1
ATOM 2547 C C . ILE A 1 340 ? 8.500 48.156 3.284 1.00 59.69 340 ILE A C 1
ATOM 2549 O O . ILE A 1 340 ? 8.086 48.961 2.450 1.00 59.69 340 ILE A O 1
ATOM 2553 N N . ASP A 1 341 ? 8.868 48.544 4.511 1.00 57.06 341 ASP A N 1
ATOM 2554 C CA . ASP A 1 341 ? 8.717 49.929 4.999 1.00 57.06 341 ASP A CA 1
ATOM 2555 C C . ASP A 1 341 ? 9.728 50.916 4.356 1.00 57.06 341 ASP A C 1
ATOM 2557 O O . ASP A 1 341 ? 9.479 52.118 4.262 1.00 57.06 341 ASP A O 1
ATOM 2561 N N . GLN A 1 342 ? 10.861 50.424 3.832 1.00 56.53 342 GLN A N 1
ATOM 2562 C CA . GLN A 1 342 ? 11.878 51.266 3.174 1.00 56.53 342 GLN A CA 1
ATOM 2563 C C . GLN A 1 342 ? 11.572 51.578 1.703 1.00 56.53 342 GLN A C 1
ATOM 2565 O O . GLN A 1 342 ? 12.038 52.592 1.183 1.00 56.53 342 GLN A O 1
ATOM 2570 N N . THR A 1 343 ? 10.778 50.753 1.013 1.00 55.34 343 THR A N 1
ATOM 2571 C CA . THR A 1 343 ? 10.453 50.991 -0.405 1.00 55.34 343 THR A CA 1
ATOM 2572 C C . THR A 1 343 ? 9.400 52.077 -0.630 1.00 55.34 343 THR A C 1
ATOM 2574 O O . THR A 1 343 ? 9.364 52.659 -1.713 1.00 55.34 343 THR A O 1
ATOM 2577 N N . ASP A 1 344 ? 8.606 52.418 0.388 1.00 56.31 344 ASP A N 1
ATOM 2578 C CA . ASP A 1 344 ? 7.593 53.477 0.285 1.00 56.31 344 ASP A CA 1
ATOM 2579 C C . ASP A 1 344 ? 8.155 54.884 0.566 1.00 56.31 344 ASP A C 1
ATOM 2581 O O . ASP A 1 344 ? 7.521 55.881 0.223 1.00 56.31 344 ASP A O 1
ATOM 2585 N N . THR A 1 345 ? 9.369 55.006 1.120 1.00 57.00 345 THR A N 1
ATOM 2586 C CA . THR A 1 345 ? 9.967 56.319 1.431 1.00 57.00 345 THR A CA 1
ATOM 2587 C C . THR A 1 345 ? 10.777 56.937 0.282 1.00 57.00 345 THR A C 1
ATOM 2589 O O . THR A 1 345 ? 11.026 58.141 0.302 1.00 57.00 345 THR A O 1
ATOM 2592 N N . GLU A 1 346 ? 11.166 56.167 -0.741 1.00 56.22 346 GLU A N 1
ATOM 2593 C CA . GLU A 1 346 ? 11.969 56.663 -1.880 1.00 56.22 346 GLU A CA 1
ATOM 2594 C C . GLU A 1 346 ? 11.139 57.057 -3.120 1.00 56.22 346 GLU A C 1
ATOM 2596 O O . GLU A 1 346 ? 11.680 57.611 -4.076 1.00 56.22 346 GLU A O 1
ATOM 2601 N N . ALA A 1 347 ? 9.820 56.833 -3.118 1.00 55.97 347 ALA A N 1
ATOM 2602 C CA . ALA A 1 347 ? 8.940 57.191 -4.237 1.00 55.97 347 ALA A CA 1
ATOM 2603 C C . ALA A 1 347 ? 8.388 58.637 -4.186 1.00 55.97 347 ALA A C 1
ATOM 2605 O O . ALA A 1 347 ? 7.727 59.068 -5.134 1.00 55.97 347 ALA A O 1
ATOM 2606 N N . GLU A 1 348 ? 8.662 59.401 -3.120 1.00 55.12 348 GLU A N 1
ATOM 2607 C CA . GLU A 1 348 ? 8.175 60.785 -2.932 1.00 55.12 348 GLU A CA 1
ATOM 2608 C C . GLU A 1 348 ? 9.265 61.879 -3.020 1.00 55.12 348 GLU A C 1
ATOM 2610 O O . GLU A 1 348 ? 8.990 63.046 -2.725 1.00 55.12 348 GLU A O 1
ATOM 2615 N N . SER A 1 349 ? 10.485 61.552 -3.465 1.00 49.88 349 SER A N 1
ATOM 2616 C CA . SER A 1 349 ? 11.580 62.523 -3.686 1.00 49.88 349 SER A CA 1
ATOM 2617 C C . SER A 1 349 ? 11.974 62.664 -5.151 1.00 49.88 349 SER A C 1
ATOM 2619 O O . SER A 1 349 ? 12.114 63.818 -5.620 1.00 49.88 349 SER A O 1
#

Mean predicted aligned error: 8.64 Å

Foldseek 3Di:
DDDDDDPDDDPDDDDDDDDDDPDVQLADDDPPDGHHLLCQLVVLLLLLLVLLLQLLVQLPPPDLLSNLSSLLSLLSSLQSNLLSLVVVVPNLLQADVVDDVVLSVLVVCSNVVVPPPNPDDRRGDDSLSSQLVSCLVQVLLLLLSVLSVLSVVQNCCSVPVVDHDSVSSLSSSLSSLVNSVSSCVSVVHDLCVSNPPCSVSSVVSVVVNLVVLQVVLVVLLQQLLVQLVVVQVVQDPVCNVVVLVVQLVPDDDAPDWDWDQRSNHRHTKIWHWHWPWDWDADPVGDIDTDRSDIHGQAIAGSRSRRDRGSSSRVSVPNSSDDDDDPPPPPPPPPVVVVVVVVVVVPVPD

Secondary structure (DSSP, 8-state):
--PPPP---PPPPS------------SEEETTEEE-GGGHHHHHHHHHHHHHHHHHHHTT-S-HHHHHHHHHHHHHHHHHHHHHHHHHH-GGGGB-S---HHHHHHHHHHHTT------S-PPBPPHHHHHHHHHHH-HHHHTTHHHHHHHHHHHHHHHHHS---HHHHHHHHHHHHHHHHHHHHHTT--HHHHHGGGHHHHHHHHHHHHHHHHHHHHHHHHHHHHHHHHHHHHH-TTTHHHHHHHHHT---S-SEEEEEE-TTTSSEEEEEEEEEEEEEE-TTS-EEEEEEEEEEEEEE-TTT--EEEHHHHHHTT------PPPP------HHHHHHHHHHSSSTT-

Radius of gyration: 26.23 Å; Cα contacts (8 Å, |Δi|>4): 481; chains: 1; bounding box: 56×96×80 Å

Solvent-accessible surface area (backbone atoms only — not comparable to full-atom values): 19517 Å² total; per-residue (Å²): 136,88,78,77,87,73,87,76,81,72,85,81,80,85,83,92,79,93,78,92,67,93,65,83,74,68,46,52,71,59,90,91,46,69,39,50,64,95,45,44,25,63,49,29,36,53,52,12,32,55,26,38,40,50,14,58,70,29,40,79,48,92,45,70,67,51,32,31,51,14,28,42,24,35,28,47,12,54,34,26,38,28,45,13,56,42,33,67,76,42,56,73,71,44,48,37,90,86,56,50,73,64,57,51,48,47,51,52,26,55,76,63,68,42,88,63,76,75,81,64,84,80,58,56,54,52,54,67,60,29,41,54,50,37,19,62,78,38,61,84,35,36,76,31,39,68,39,42,50,52,20,42,52,47,15,48,36,20,74,75,69,71,42,74,54,66,69,58,44,47,51,23,48,13,26,41,41,47,36,52,51,39,49,31,56,76,66,74,46,64,60,58,76,54,34,47,95,41,34,68,56,39,49,51,35,26,52,52,42,49,55,49,35,28,52,52,36,53,50,49,34,53,51,18,29,54,50,33,53,54,51,51,67,72,52,38,85,92,45,37,65,63,51,47,58,55,29,60,67,51,71,78,96,49,78,42,78,44,85,42,74,28,91,46,76,68,44,68,17,34,36,29,24,43,63,44,66,48,76,47,67,51,95,89,68,51,76,49,74,43,78,69,44,74,45,56,54,20,35,42,21,60,68,39,66,37,74,34,46,36,65,27,27,36,50,74,73,46,81,68,83,78,77,77,73,76,76,86,67,78,75,64,56,78,65,58,62,60,56,60,63,56,63,70,66,69,78,83,118

Sequence (349 aa):
MRVAPTDVDAPGIIGSMTGAAESSSTGWRRGSVVTPIDQLAEHLLAVGSHHARIAVRDAGVGDGLVQLDAAIHAGGAIEMVAKAAIAEFEPLLLSSGSINKGELLDALAALKDVGIRATRMLRTIDASVAVDMVGRIHPSCAVQAKAASQVLDVRNAAVHMGTVDPGHLAAAVGAMAAYINAILDAQSLDPELFWQEEASEARRLQEARSRRLKRIAEYRIGIAKQVFDLKVETWGEEHREGYIQGLERVRPTFDETLDVDCPACGRSAVLGWTADIEVERDSDGDYYAAVGGMDFEGLRCPVCDLSLDADEAQATGFDGTWVPSPPEVDFYPDWLDEVIDQTDTEAES

Nearest PDB structures (foldseek):
  8ii8-assembly1_A  TM=1.800E-01  e=6.981E+00  Pleurotus salmoneostramineus